Protein AF-A0A5A5T7M8-F1 (afdb_monomer_lite)

Organism: NCBI:txid2014874

Structure (mmCIF, N/CA/C/O backbone):
data_AF-A0A5A5T7M8-F1
#
_entry.id   AF-A0A5A5T7M8-F1
#
loop_
_atom_site.group_PDB
_atom_site.id
_atom_site.type_symbol
_atom_site.label_atom_id
_atom_site.label_alt_id
_atom_site.label_comp_id
_atom_site.label_asym_id
_atom_site.label_entity_id
_atom_site.label_seq_id
_atom_site.pdbx_PDB_ins_code
_atom_site.Cartn_x
_atom_site.Cartn_y
_atom_site.Cartn_z
_atom_site.occupancy
_atom_site.B_iso_or_equiv
_atom_site.auth_seq_id
_atom_site.auth_comp_id
_atom_site.auth_asym_id
_atom_site.auth_atom_id
_atom_site.pdbx_PDB_model_num
ATOM 1 N N . MET A 1 1 ? -4.396 -1.032 -14.277 1.00 71.75 1 MET A N 1
ATOM 2 C CA . MET A 1 1 ? -5.141 -2.282 -14.578 1.00 71.75 1 MET A CA 1
ATOM 3 C C . MET A 1 1 ? -6.275 -2.040 -15.574 1.00 71.75 1 MET A C 1
ATOM 5 O O . MET A 1 1 ? -6.171 -2.557 -16.673 1.00 71.75 1 MET A O 1
ATOM 9 N N . GLY A 1 2 ? -7.265 -1.186 -15.270 1.00 70.81 2 GLY A N 1
ATOM 10 C CA . GLY A 1 2 ? -8.171 -0.588 -16.272 1.00 70.81 2 GLY A CA 1
ATOM 11 C C . GLY A 1 2 ? -8.844 -1.571 -17.245 1.00 70.81 2 GLY A C 1
ATOM 12 O O . GLY A 1 2 ? -9.061 -2.735 -16.923 1.00 70.81 2 GLY A O 1
ATOM 13 N N . ASN A 1 3 ? -9.156 -1.094 -18.454 1.00 81.00 3 ASN A N 1
ATOM 14 C CA . ASN A 1 3 ? -9.810 -1.886 -19.504 1.00 81.00 3 ASN A CA 1
ATOM 15 C C . ASN A 1 3 ? -8.824 -2.681 -20.385 1.00 81.00 3 ASN A C 1
ATOM 17 O O . ASN A 1 3 ? -9.252 -3.265 -21.376 1.00 81.00 3 ASN A O 1
ATOM 21 N N . ASN A 1 4 ? -7.521 -2.712 -20.066 1.00 93.00 4 ASN A N 1
ATOM 22 C CA . ASN A 1 4 ? -6.533 -3.414 -20.888 1.00 93.00 4 ASN A CA 1
ATOM 23 C 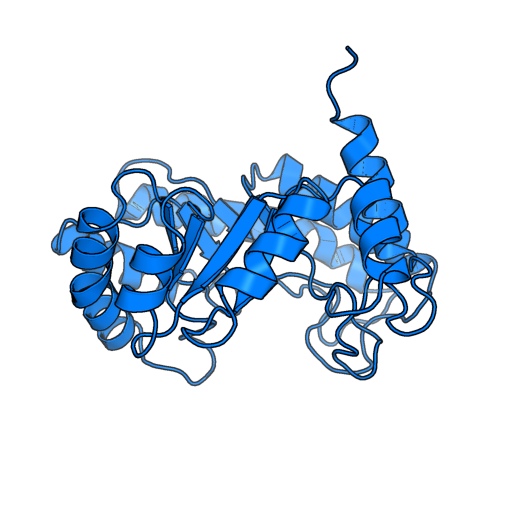C . ASN A 1 4 ? -6.492 -4.916 -20.516 1.00 93.00 4 ASN A C 1
ATOM 25 O O . ASN A 1 4 ? -6.014 -5.264 -19.430 1.00 93.00 4 ASN A O 1
ATOM 29 N N . PRO A 1 5 ? -6.981 -5.833 -21.378 1.00 94.94 5 PRO A N 1
ATOM 30 C CA . PRO A 1 5 ? -6.972 -7.265 -21.086 1.00 94.94 5 PRO A CA 1
ATOM 31 C C . PRO A 1 5 ? -5.559 -7.856 -21.001 1.00 94.94 5 PRO A C 1
ATOM 33 O O . PRO A 1 5 ? -5.364 -8.786 -20.224 1.00 94.94 5 PRO A O 1
ATOM 36 N N . ALA A 1 6 ? -4.574 -7.307 -21.723 1.00 96.69 6 ALA A N 1
ATOM 37 C CA . ALA A 1 6 ? -3.193 -7.785 -21.663 1.00 96.69 6 ALA A CA 1
ATOM 38 C C . ALA A 1 6 ? -2.577 -7.518 -20.283 1.00 96.69 6 ALA A C 1
ATOM 40 O O . ALA A 1 6 ? -2.020 -8.424 -19.674 1.00 96.69 6 ALA A O 1
ATOM 41 N N . VAL A 1 7 ? -2.783 -6.315 -19.730 1.00 97.12 7 VAL A N 1
ATOM 42 C CA . VAL A 1 7 ? -2.357 -5.994 -18.356 1.00 97.12 7 VAL A CA 1
ATOM 43 C C . VAL A 1 7 ? -3.012 -6.950 -17.356 1.00 97.12 7 VAL A C 1
ATOM 45 O O . VAL A 1 7 ? -2.322 -7.512 -16.515 1.00 97.12 7 VAL A O 1
ATOM 48 N N . ARG A 1 8 ? -4.328 -7.192 -17.458 1.00 96.38 8 ARG A N 1
ATOM 49 C CA . ARG A 1 8 ? -5.027 -8.133 -16.558 1.00 96.38 8 ARG A CA 1
ATOM 50 C C . ARG A 1 8 ? -4.466 -9.554 -16.646 1.00 96.38 8 ARG A C 1
ATOM 52 O O . ARG A 1 8 ? -4.275 -10.186 -15.610 1.00 96.38 8 ARG A O 1
ATOM 59 N N . ALA A 1 9 ? -4.186 -10.042 -17.855 1.00 97.50 9 ALA A N 1
ATOM 60 C CA . ALA A 1 9 ? -3.593 -11.359 -18.062 1.00 97.50 9 ALA A CA 1
ATOM 61 C C . ALA A 1 9 ? -2.213 -11.468 -17.395 1.00 97.50 9 ALA A C 1
ATOM 63 O O . ALA A 1 9 ? -1.973 -12.429 -16.668 1.00 97.50 9 ALA A O 1
ATOM 64 N N . THR A 1 10 ? -1.364 -10.453 -17.563 1.00 97.94 10 THR A N 1
ATOM 65 C CA . THR A 1 10 ? -0.024 -10.394 -16.962 1.00 97.94 10 THR A CA 1
ATOM 66 C C . THR A 1 10 ? -0.064 -10.347 -15.433 1.00 97.94 10 THR A C 1
ATOM 68 O O . THR A 1 10 ? 0.684 -11.057 -14.766 1.00 97.94 10 THR A O 1
ATOM 71 N N . VAL A 1 11 ? -0.972 -9.562 -14.845 1.00 97.31 11 VAL A N 1
ATOM 72 C CA . VAL A 1 11 ? -1.138 -9.505 -13.379 1.00 97.31 11 VAL A CA 1
ATOM 73 C C . VAL A 1 11 ? -1.597 -10.859 -12.831 1.00 97.31 11 VAL A C 1
ATOM 75 O O . VAL A 1 11 ? -1.080 -11.334 -11.819 1.00 97.31 11 VAL A O 1
ATOM 78 N N . LYS A 1 12 ? -2.545 -11.501 -13.525 1.00 97.12 12 LYS A N 1
ATOM 79 C CA . LYS A 1 12 ? -3.050 -12.828 -13.166 1.00 97.12 12 LYS A CA 1
ATOM 80 C C . LYS A 1 12 ? -1.956 -13.892 -13.248 1.00 97.12 12 LYS A C 1
ATOM 82 O O . LYS A 1 12 ? -1.834 -14.694 -12.327 1.00 97.12 12 LYS A O 1
ATOM 87 N N . SER A 1 13 ? -1.152 -13.898 -14.314 1.00 96.69 13 SER A N 1
ATOM 88 C CA . SER A 1 13 ? -0.061 -14.868 -14.470 1.00 96.69 13 SER A CA 1
ATOM 89 C C . SER A 1 13 ? 1.036 -14.678 -13.426 1.00 96.69 13 SER A C 1
ATOM 91 O O . SER A 1 13 ? 1.552 -15.667 -12.917 1.00 96.69 13 SER A O 1
ATOM 93 N N . ALA A 1 14 ? 1.332 -13.430 -13.047 1.00 97.00 14 ALA A N 1
ATOM 94 C CA . ALA A 1 14 ? 2.281 -13.128 -11.977 1.00 97.00 14 ALA A CA 1
ATOM 95 C C . ALA A 1 14 ? 1.800 -13.603 -10.591 1.00 97.00 14 ALA A C 1
ATOM 97 O O . ALA A 1 14 ? 2.595 -13.713 -9.662 1.00 97.00 14 ALA A O 1
ATOM 98 N N . GLY A 1 15 ? 0.506 -13.910 -10.438 1.00 96.12 15 GLY A N 1
ATOM 99 C CA . GLY A 1 15 ? -0.065 -14.403 -9.187 1.00 96.12 15 GLY A CA 1
ATOM 100 C C . GLY A 1 15 ? -0.223 -13.328 -8.114 1.00 96.12 15 GLY A C 1
ATOM 101 O O . GLY A 1 15 ? -0.191 -13.658 -6.931 1.00 96.12 15 GLY A O 1
ATOM 102 N N . VAL A 1 16 ? -0.377 -12.057 -8.507 1.00 96.50 16 VAL A N 1
ATOM 103 C CA . VAL A 1 16 ? -0.582 -10.945 -7.567 1.00 96.50 16 VAL A CA 1
ATOM 104 C C . VAL A 1 16 ? -1.797 -11.223 -6.681 1.00 96.50 16 VAL A C 1
ATOM 106 O O . VAL A 1 16 ? -2.896 -11.470 -7.171 1.00 96.50 16 VAL A O 1
ATOM 109 N N . THR A 1 17 ? -1.601 -11.173 -5.364 1.00 95.69 17 THR A N 1
ATOM 110 C CA . THR A 1 17 ? -2.599 -11.620 -4.379 1.00 95.69 17 THR A CA 1
ATOM 111 C C . THR A 1 17 ? -3.462 -10.495 -3.821 1.00 95.69 17 THR A C 1
ATOM 113 O O . THR A 1 17 ? -4.590 -10.750 -3.399 1.00 95.69 17 THR A O 1
ATOM 116 N N . VAL A 1 18 ? -2.973 -9.252 -3.825 1.00 97.69 18 VAL A N 1
ATOM 117 C CA . VAL A 1 18 ? -3.697 -8.074 -3.328 1.00 97.69 18 VAL A CA 1
ATOM 118 C C . VAL A 1 18 ? -3.474 -6.892 -4.263 1.00 97.69 18 VAL A C 1
ATOM 120 O O . VAL A 1 18 ? -2.341 -6.590 -4.631 1.00 97.69 18 VAL A O 1
ATOM 123 N N . ILE A 1 19 ? -4.552 -6.186 -4.598 1.00 98.19 19 ILE A N 1
ATOM 124 C CA . ILE A 1 19 ? -4.507 -4.922 -5.332 1.00 98.19 19 ILE A CA 1
ATOM 125 C C . ILE A 1 19 ? -5.006 -3.802 -4.431 1.00 98.19 19 ILE A C 1
ATOM 127 O O . ILE A 1 19 ? -6.169 -3.792 -4.019 1.00 98.19 19 ILE A O 1
ATOM 131 N N . ARG A 1 20 ? -4.125 -2.832 -4.190 1.00 98.38 20 ARG A N 1
ATOM 132 C CA . ARG A 1 20 ? -4.461 -1.552 -3.576 1.00 98.38 20 ARG A CA 1
ATOM 133 C C . ARG A 1 20 ? -5.038 -0.602 -4.623 1.00 98.38 20 ARG A C 1
ATOM 135 O O . ARG A 1 20 ? -4.433 -0.402 -5.675 1.00 98.38 20 ARG A O 1
ATOM 142 N N . THR A 1 21 ? -6.205 -0.016 -4.368 1.00 97.81 21 THR A N 1
ATOM 143 C CA . THR A 1 21 ? -6.823 0.948 -5.293 1.00 97.81 21 THR A CA 1
ATOM 144 C C . THR A 1 21 ? -7.653 1.995 -4.555 1.00 97.81 21 THR A C 1
ATOM 146 O O . THR A 1 21 ? -8.368 1.643 -3.616 1.00 97.81 21 THR A O 1
ATOM 149 N N . PRO A 1 22 ? -7.666 3.262 -5.011 1.00 97.50 22 PRO A N 1
ATOM 150 C CA . PRO A 1 22 ? -8.715 4.190 -4.614 1.00 97.50 22 PRO A CA 1
ATOM 151 C C . PRO A 1 22 ? -10.074 3.682 -5.085 1.00 97.50 22 PRO A C 1
ATOM 153 O O . PRO A 1 22 ? -10.192 3.124 -6.183 1.00 97.50 22 PRO A O 1
ATOM 156 N N . LEU A 1 23 ? -11.084 3.875 -4.240 1.00 98.12 23 LEU A N 1
ATOM 157 C CA . LEU A 1 23 ? -12.467 3.513 -4.511 1.00 98.12 23 LEU A CA 1
ATOM 158 C C . LEU A 1 23 ? -13.361 4.739 -4.349 1.00 98.12 23 LEU A C 1
ATOM 160 O O . LEU A 1 23 ? -13.292 5.447 -3.345 1.00 98.12 23 LEU A O 1
ATOM 164 N N . THR A 1 24 ? -14.234 4.957 -5.326 1.00 98.19 24 THR A N 1
ATOM 165 C CA . THR A 1 24 ? -15.313 5.944 -5.236 1.00 98.19 24 THR A CA 1
ATOM 166 C C . THR A 1 24 ? -16.655 5.248 -5.387 1.00 98.19 24 THR A C 1
ATOM 168 O O . THR A 1 24 ? -16.738 4.144 -5.934 1.00 98.19 24 THR A O 1
ATOM 171 N N . SER A 1 25 ? -17.735 5.911 -4.978 1.00 97.81 25 SER A N 1
ATOM 172 C CA . SER A 1 25 ? -19.089 5.399 -5.204 1.00 97.81 25 SER A CA 1
ATOM 173 C C . SER A 1 25 ? -19.401 5.136 -6.687 1.00 97.81 25 SER A C 1
ATOM 175 O O . SER A 1 25 ? -20.266 4.322 -7.002 1.00 97.81 25 SER A O 1
ATOM 177 N N . LYS A 1 26 ? -18.678 5.787 -7.608 1.00 97.81 26 LYS A N 1
ATOM 178 C CA . LYS A 1 26 ? -18.895 5.686 -9.057 1.00 97.81 26 LYS A CA 1
ATOM 179 C C . LYS A 1 26 ? -18.262 4.452 -9.692 1.00 97.81 26 LYS A C 1
ATOM 181 O O . LYS A 1 26 ? -18.802 3.941 -10.666 1.00 97.81 26 LYS A O 1
ATOM 186 N N . ASP A 1 27 ? -17.114 4.002 -9.188 1.00 96.75 27 ASP A N 1
ATOM 187 C CA . ASP A 1 27 ? -16.282 3.003 -9.872 1.00 96.75 27 ASP A CA 1
ATOM 188 C C . ASP A 1 27 ? -15.907 1.783 -9.018 1.00 96.75 27 ASP A C 1
ATOM 190 O O . ASP A 1 27 ? -15.334 0.825 -9.545 1.00 96.75 27 ASP A O 1
ATOM 194 N N . ALA A 1 28 ? -16.275 1.758 -7.731 1.00 98.00 28 ALA A N 1
ATOM 195 C CA . ALA A 1 28 ? -15.900 0.689 -6.808 1.00 98.00 28 ALA A CA 1
ATOM 196 C C . ALA A 1 28 ? -16.277 -0.718 -7.308 1.00 98.00 28 ALA A C 1
ATOM 198 O O . ALA A 1 28 ? -15.430 -1.610 -7.324 1.00 98.00 28 ALA A O 1
ATOM 199 N N . LEU A 1 29 ? -17.519 -0.918 -7.769 1.00 98.06 29 LEU A N 1
ATOM 200 C CA . LEU A 1 29 ? -17.991 -2.226 -8.246 1.00 98.06 29 LEU A CA 1
ATOM 201 C C . LEU A 1 29 ? -17.197 -2.730 -9.456 1.00 98.06 29 LEU A C 1
ATOM 203 O O . LEU A 1 29 ? -16.861 -3.913 -9.518 1.00 98.06 29 LEU A O 1
ATOM 207 N N . GLN A 1 30 ? -16.884 -1.840 -10.401 1.00 97.12 30 GLN A N 1
ATOM 208 C CA . GLN A 1 30 ? -16.115 -2.186 -11.595 1.00 97.12 30 GLN A CA 1
ATOM 209 C C . GLN A 1 30 ? -14.664 -2.521 -11.237 1.00 97.12 30 GLN A C 1
ATOM 211 O O . GLN A 1 30 ? -14.126 -3.517 -11.718 1.00 97.12 30 GLN A O 1
ATOM 216 N N . ARG A 1 31 ? -14.029 -1.718 -10.373 1.00 96.62 31 ARG A N 1
ATOM 217 C CA . ARG A 1 31 ? -12.649 -1.964 -9.929 1.00 96.62 31 ARG A CA 1
ATOM 218 C C . ARG A 1 31 ? -12.517 -3.299 -9.212 1.00 96.62 31 ARG A C 1
ATOM 220 O O . ARG A 1 31 ? -11.621 -4.070 -9.540 1.00 96.62 31 ARG A O 1
ATOM 227 N N . VAL A 1 32 ? -13.417 -3.581 -8.272 1.00 98.12 32 VAL A N 1
ATOM 228 C CA . VAL A 1 32 ? -13.383 -4.832 -7.505 1.00 98.12 32 VAL A CA 1
ATOM 229 C C . VAL A 1 32 ? -13.685 -6.040 -8.389 1.00 98.12 32 VAL A C 1
ATOM 231 O O . VAL A 1 32 ? -13.004 -7.047 -8.247 1.00 98.12 32 VAL A O 1
ATOM 234 N N . ALA A 1 33 ? -14.590 -5.928 -9.369 1.00 97.56 33 ALA A N 1
ATOM 235 C CA . ALA A 1 33 ? -14.811 -7.001 -10.344 1.00 97.56 33 ALA A CA 1
ATOM 236 C C . ALA A 1 33 ? -13.522 -7.374 -11.097 1.00 97.56 33 ALA A C 1
ATOM 238 O O . ALA A 1 33 ? -13.180 -8.547 -11.202 1.00 97.56 33 ALA A O 1
ATOM 239 N N . VAL A 1 34 ? -12.755 -6.378 -11.551 1.00 97.00 34 VAL A N 1
ATOM 240 C CA . VAL A 1 34 ? -11.472 -6.617 -12.229 1.00 97.00 34 VAL A CA 1
ATOM 241 C C . VAL A 1 34 ? -10.440 -7.268 -11.299 1.00 97.00 34 VAL A C 1
ATOM 243 O O . VAL A 1 34 ? -9.678 -8.126 -11.739 1.00 97.00 34 VAL A O 1
ATOM 246 N N . ILE A 1 35 ? -10.413 -6.885 -10.020 1.00 98.06 35 ILE A N 1
ATOM 247 C CA . ILE A 1 35 ? -9.534 -7.491 -9.004 1.00 98.06 35 ILE A CA 1
ATOM 248 C C . ILE A 1 35 ? -9.910 -8.965 -8.768 1.00 98.06 35 ILE A C 1
ATOM 250 O O . ILE A 1 35 ? -9.033 -9.822 -8.684 1.00 98.06 35 ILE A O 1
ATOM 254 N N . GLU A 1 36 ? -11.203 -9.283 -8.718 1.00 97.62 36 GLU A N 1
ATOM 255 C CA . GLU A 1 36 ? -11.692 -10.658 -8.566 1.00 97.62 36 GLU A CA 1
ATOM 256 C C . GLU A 1 36 ? -11.382 -11.524 -9.802 1.00 97.62 36 GLU A C 1
ATOM 258 O O . GLU A 1 36 ? -10.968 -12.673 -9.656 1.00 97.62 36 GLU A O 1
ATOM 263 N N . GLU A 1 37 ? -11.510 -10.984 -11.022 1.00 96.81 37 GLU A N 1
ATOM 264 C CA . GLU A 1 37 ? -11.222 -11.696 -12.284 1.00 96.81 37 GLU A CA 1
ATOM 265 C C . GLU A 1 37 ? -9.777 -12.227 -12.372 1.00 96.81 37 GLU A C 1
ATOM 267 O O . GLU A 1 37 ? -9.513 -13.290 -12.962 1.00 96.81 37 GLU A O 1
ATOM 272 N N . ILE A 1 38 ? -8.832 -11.487 -11.785 1.00 96.81 38 ILE A N 1
ATOM 273 C CA . ILE A 1 38 ? -7.418 -11.876 -11.708 1.00 96.81 38 ILE A CA 1
ATOM 274 C C . ILE A 1 38 ? -7.106 -12.763 -10.493 1.00 96.81 38 ILE A C 1
ATOM 276 O O . ILE A 1 38 ? -5.985 -13.246 -10.379 1.00 96.81 38 ILE A O 1
ATOM 280 N N . GLY A 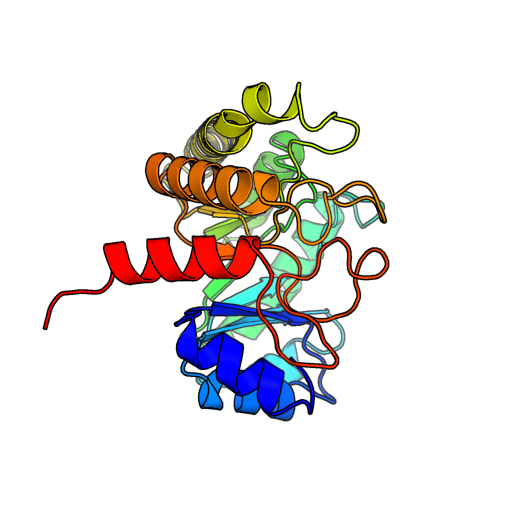1 39 ? -8.084 -13.014 -9.616 1.00 96.81 39 GLY A N 1
ATOM 281 C CA . GLY A 1 39 ? -7.928 -13.838 -8.414 1.00 96.81 39 GLY A CA 1
ATOM 282 C C . GLY A 1 39 ? -7.290 -13.121 -7.219 1.00 96.81 39 GLY A C 1
ATOM 283 O O . GLY A 1 39 ? -6.912 -13.784 -6.254 1.00 96.81 39 GLY A O 1
ATOM 284 N N . ALA A 1 40 ? -7.174 -11.792 -7.260 1.00 97.50 40 ALA A N 1
ATOM 285 C CA . ALA A 1 40 ? -6.608 -10.996 -6.177 1.00 97.50 40 ALA A CA 1
ATOM 286 C C . ALA A 1 40 ? -7.681 -10.574 -5.156 1.00 97.50 40 ALA A C 1
ATOM 288 O O . ALA A 1 40 ? -8.888 -10.648 -5.397 1.00 97.50 40 ALA A O 1
ATOM 289 N N . ARG A 1 41 ? -7.238 -10.093 -3.993 1.00 98.19 41 ARG A N 1
ATOM 290 C CA . ARG A 1 41 ? -8.078 -9.432 -2.986 1.00 98.19 41 ARG A CA 1
ATOM 291 C C . ARG A 1 41 ? -7.989 -7.915 -3.123 1.00 98.19 41 ARG A C 1
ATOM 293 O O . ARG A 1 41 ? -6.959 -7.366 -3.508 1.00 98.19 41 ARG A O 1
ATOM 300 N N . CYS A 1 42 ? -9.079 -7.238 -2.790 1.00 98.50 42 CYS A N 1
ATOM 301 C CA . CYS A 1 42 ? -9.148 -5.782 -2.772 1.00 98.50 42 CYS A CA 1
ATOM 302 C C . CYS A 1 42 ? -8.585 -5.232 -1.453 1.00 98.50 42 CYS A C 1
ATOM 304 O O . CYS A 1 42 ? -9.040 -5.637 -0.385 1.00 98.50 42 CYS A O 1
ATOM 306 N N . LEU A 1 43 ? -7.631 -4.300 -1.555 1.00 98.81 43 LEU A N 1
ATOM 307 C CA . LEU A 1 43 ? -7.332 -3.294 -0.536 1.00 98.81 43 LEU A CA 1
ATOM 308 C C . LEU A 1 43 ? -7.878 -1.947 -1.045 1.00 98.81 43 LEU A C 1
ATOM 310 O O . LEU A 1 43 ? -7.350 -1.365 -1.995 1.00 98.81 43 LEU A O 1
ATOM 314 N N . GLY A 1 44 ? -8.968 -1.470 -0.450 1.00 98.62 44 GLY A N 1
ATOM 315 C CA . GLY A 1 44 ? -9.664 -0.264 -0.891 1.00 98.62 44 GLY A CA 1
ATOM 316 C C . GLY A 1 44 ? -9.247 0.989 -0.128 1.00 98.62 44 GLY A C 1
ATOM 317 O O . GLY A 1 44 ? -9.454 1.054 1.077 1.00 98.62 44 GLY A O 1
ATOM 318 N N . ILE A 1 45 ? -8.749 2.018 -0.814 1.00 98.69 45 ILE A N 1
ATOM 319 C CA . ILE A 1 45 ? -8.515 3.334 -0.202 1.00 98.69 45 ILE A CA 1
ATOM 320 C C . ILE A 1 45 ? -9.837 4.106 -0.213 1.00 98.69 45 ILE A C 1
ATOM 322 O O . ILE A 1 45 ? -10.383 4.408 -1.282 1.00 98.69 45 ILE A O 1
ATOM 326 N N . LEU A 1 46 ? -10.350 4.413 0.976 1.00 98.62 46 LEU A N 1
ATOM 327 C CA . LEU A 1 46 ? -11.607 5.123 1.180 1.00 98.62 46 LEU A CA 1
ATOM 328 C C . LEU A 1 46 ? -11.373 6.623 1.344 1.00 98.62 46 LEU A C 1
ATOM 330 O O . LEU A 1 46 ? -10.387 7.063 1.933 1.00 98.62 46 LEU A O 1
ATOM 334 N N . ARG A 1 47 ? -12.336 7.412 0.864 1.00 97.00 47 ARG A N 1
ATOM 335 C CA . ARG A 1 47 ? -12.440 8.844 1.154 1.00 97.00 47 ARG A CA 1
ATOM 336 C C . ARG A 1 47 ? -13.745 9.132 1.894 1.00 97.00 47 ARG A C 1
ATOM 338 O O . ARG A 1 47 ? -14.741 8.467 1.587 1.00 97.00 47 ARG A O 1
ATOM 345 N N . PRO A 1 48 ? -13.784 10.124 2.802 1.00 96.25 48 PRO A N 1
ATOM 346 C CA . PRO A 1 48 ? -14.946 10.359 3.657 1.00 96.25 48 PRO A CA 1
ATOM 347 C C . PRO A 1 48 ? -16.272 10.472 2.898 1.00 96.25 48 PRO A C 1
ATOM 349 O O . PRO A 1 48 ? -17.260 9.863 3.297 1.00 96.25 48 PRO A O 1
ATOM 352 N N . GLN A 1 49 ? -16.283 11.178 1.764 1.00 96.88 49 GLN A N 1
ATOM 353 C CA . GLN A 1 49 ? -17.502 11.428 0.991 1.00 96.88 49 GLN A CA 1
ATOM 354 C C . GLN A 1 49 ? -18.121 10.176 0.346 1.00 96.88 49 GLN A C 1
ATOM 356 O O . GLN A 1 49 ? -19.309 10.182 0.044 1.00 96.88 49 GLN A O 1
ATOM 361 N N . ASP A 1 50 ? -17.334 9.120 0.125 1.00 97.62 50 ASP A N 1
ATOM 362 C CA . ASP A 1 50 ? -17.769 7.905 -0.578 1.00 97.62 50 ASP A CA 1
ATOM 363 C C . ASP A 1 50 ? -17.822 6.674 0.344 1.00 97.62 50 ASP A C 1
ATOM 365 O O . ASP A 1 50 ? -18.463 5.679 0.007 1.00 97.62 50 ASP A O 1
ATOM 369 N N . ALA A 1 51 ? -17.154 6.718 1.501 1.00 98.38 51 ALA A N 1
ATOM 370 C CA . ALA A 1 51 ? -16.814 5.535 2.289 1.00 98.38 51 ALA A CA 1
ATOM 371 C C . ALA A 1 51 ? -18.017 4.670 2.686 1.00 98.38 51 ALA A C 1
ATOM 373 O O . ALA A 1 51 ? -17.999 3.462 2.449 1.00 98.38 51 ALA A O 1
ATOM 374 N N . LEU A 1 52 ? -19.070 5.276 3.249 1.00 98.38 52 LEU A N 1
ATOM 375 C CA . LEU A 1 52 ? -20.270 4.545 3.677 1.00 98.38 52 LEU A CA 1
ATOM 376 C C . LEU A 1 52 ? -20.918 3.813 2.498 1.00 98.38 52 LEU A C 1
ATOM 378 O O . LEU A 1 52 ? -21.219 2.624 2.587 1.00 98.38 52 LEU A O 1
ATOM 382 N N . GLN A 1 53 ? -21.084 4.511 1.371 1.00 98.50 53 GLN A N 1
ATOM 383 C CA . GLN A 1 53 ? -21.694 3.938 0.179 1.00 98.50 53 GLN A CA 1
ATOM 384 C C . GLN A 1 53 ? -20.814 2.835 -0.417 1.00 98.50 53 GLN A C 1
ATOM 386 O O . GLN A 1 53 ? -21.323 1.778 -0.776 1.00 98.50 53 GLN A O 1
ATOM 391 N N . VAL A 1 54 ? -19.498 3.046 -0.500 1.00 98.75 54 VAL A N 1
ATOM 392 C CA . VAL A 1 54 ? -18.552 2.058 -1.037 1.00 98.75 54 VAL A CA 1
ATOM 393 C C . VAL A 1 54 ? -18.563 0.774 -0.209 1.00 98.75 54 VAL A C 1
ATOM 395 O O . VAL A 1 54 ? -18.752 -0.299 -0.781 1.00 98.75 54 VAL A O 1
ATOM 398 N N . VAL A 1 55 ? -18.424 0.862 1.118 1.00 98.75 55 VAL A N 1
ATOM 399 C CA . VAL A 1 55 ? -18.405 -0.326 1.992 1.00 98.75 55 VAL A CA 1
ATOM 400 C C . VAL A 1 55 ? -19.746 -1.066 1.939 1.00 98.75 55 VAL A C 1
ATOM 402 O O . VAL A 1 55 ? -19.762 -2.292 1.830 1.00 98.75 55 VAL A O 1
ATOM 405 N N . GLN A 1 56 ? -20.867 -0.336 1.918 1.00 98.50 56 GLN A N 1
ATOM 406 C CA . GLN A 1 56 ? -22.203 -0.921 1.770 1.00 98.50 56 GLN A CA 1
ATOM 407 C C . GLN A 1 56 ? -22.378 -1.649 0.429 1.00 98.50 56 GLN A C 1
ATOM 409 O O . GLN A 1 56 ? -22.916 -2.754 0.396 1.00 98.50 56 GLN A O 1
ATOM 414 N N . MET A 1 57 ? -21.946 -1.038 -0.678 1.00 98.31 57 MET A N 1
ATOM 415 C CA . MET A 1 57 ? -22.100 -1.607 -2.022 1.00 98.31 57 MET A CA 1
ATOM 416 C C . MET A 1 57 ? -21.207 -2.824 -2.252 1.00 98.31 57 MET A C 1
ATOM 418 O O . MET A 1 57 ? -21.614 -3.760 -2.939 1.00 98.31 57 MET A O 1
ATOM 422 N N . LEU A 1 58 ? -19.980 -2.802 -1.728 1.00 98.56 58 LEU A N 1
ATOM 423 C CA . LEU A 1 58 ? -19.028 -3.889 -1.935 1.00 98.56 58 LEU A CA 1
ATOM 424 C C . LEU A 1 58 ? -19.309 -5.083 -1.023 1.00 98.56 58 LEU A C 1
ATOM 426 O O . LEU A 1 58 ? -19.094 -6.220 -1.448 1.00 98.56 58 LEU A O 1
ATOM 430 N N . GLY A 1 59 ? -19.799 -4.858 0.202 1.00 96.75 59 GLY A N 1
ATOM 431 C CA . GLY A 1 59 ? -20.028 -5.930 1.169 1.00 96.75 59 GLY A CA 1
ATOM 432 C C . GLY A 1 59 ? -18.797 -6.836 1.289 1.00 96.75 59 GLY A C 1
ATOM 433 O O . GLY A 1 59 ? -17.677 -6.352 1.413 1.00 96.75 59 GLY A O 1
ATOM 434 N N . GLN A 1 60 ? -18.990 -8.152 1.161 1.00 96.94 60 GLN A N 1
ATOM 435 C CA . GLN A 1 60 ? -17.913 -9.151 1.268 1.00 96.94 60 GLN A CA 1
ATOM 436 C C . GLN A 1 60 ? -16.932 -9.191 0.080 1.00 96.94 60 GLN A C 1
ATOM 438 O O . GLN A 1 60 ? -15.958 -9.943 0.116 1.00 96.94 60 GLN A O 1
ATOM 443 N N . ARG A 1 61 ? -17.161 -8.409 -0.983 1.00 98.06 61 ARG A N 1
ATOM 444 C CA . ARG A 1 61 ? -16.274 -8.378 -2.163 1.00 98.06 61 ARG A CA 1
ATOM 445 C C . ARG A 1 61 ? -14.964 -7.635 -1.896 1.00 98.06 61 ARG A C 1
ATOM 447 O O . ARG A 1 61 ? -13.956 -7.888 -2.550 1.00 98.06 61 ARG A O 1
ATOM 454 N N . CYS A 1 62 ? -14.956 -6.735 -0.912 1.00 98.44 62 CYS A N 1
ATOM 455 C CA . CYS A 1 62 ? -13.744 -6.110 -0.396 1.00 98.44 62 CYS A CA 1
ATOM 456 C C . CYS A 1 62 ? -13.839 -6.035 1.132 1.00 98.44 62 CYS A C 1
ATOM 458 O O . CYS A 1 62 ? -14.762 -5.433 1.675 1.00 98.44 62 CYS A O 1
ATOM 460 N N . ASN A 1 63 ? -12.887 -6.667 1.815 1.00 98.38 63 ASN A N 1
ATOM 461 C CA . ASN A 1 63 ? -12.858 -6.787 3.277 1.00 98.38 63 ASN A CA 1
ATOM 462 C C . ASN A 1 63 ? -11.579 -6.193 3.877 1.00 98.38 63 ASN A C 1
ATOM 464 O O . ASN A 1 63 ? -11.233 -6.499 5.013 1.00 98.38 63 ASN A O 1
ATOM 468 N N . LEU A 1 64 ? -10.853 -5.377 3.118 1.00 98.81 64 LEU A N 1
ATOM 469 C CA . LEU A 1 64 ? -9.646 -4.717 3.585 1.00 98.81 64 LEU A CA 1
ATOM 470 C C . LEU A 1 64 ? -9.636 -3.288 3.047 1.00 98.81 64 LEU A C 1
ATOM 472 O O . LEU A 1 64 ? -9.704 -3.079 1.835 1.00 98.81 64 LEU A O 1
ATOM 476 N N . TYR A 1 65 ? -9.575 -2.315 3.949 1.00 98.88 65 TYR A N 1
ATOM 477 C CA . TYR A 1 65 ? -9.688 -0.902 3.613 1.00 98.88 65 TYR A CA 1
ATOM 478 C C . TYR A 1 65 ? -8.636 -0.057 4.316 1.00 98.88 65 TYR A C 1
ATOM 480 O O . TYR A 1 65 ? -8.280 -0.313 5.463 1.00 98.88 65 TYR A O 1
ATOM 488 N N . GLU A 1 66 ? -8.221 1.001 3.634 1.00 98.62 66 GLU A N 1
ATOM 489 C CA . GLU A 1 66 ? -7.451 2.109 4.184 1.00 98.62 66 GLU A CA 1
ATOM 490 C C . GLU A 1 66 ? -8.315 3.360 4.288 1.00 98.62 66 GLU A C 1
ATOM 492 O O . GL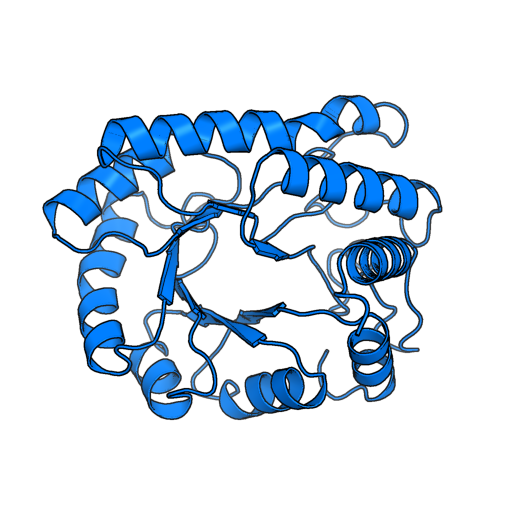U A 1 66 ? -9.156 3.625 3.424 1.00 98.62 66 GLU A O 1
ATOM 497 N N . TRP A 1 67 ? -8.102 4.135 5.349 1.00 98.38 67 TRP A N 1
ATOM 498 C CA . TRP A 1 67 ? -8.752 5.428 5.524 1.00 98.38 67 TRP A CA 1
ATOM 499 C C . TRP A 1 67 ? -7.846 6.555 5.028 1.00 98.38 67 TRP A C 1
ATOM 501 O O . TRP A 1 67 ? -6.836 6.866 5.659 1.00 98.38 67 TRP A O 1
ATOM 511 N N . GLU A 1 68 ? -8.240 7.186 3.921 1.00 97.31 68 GLU A N 1
ATOM 512 C CA . GLU A 1 68 ? -7.472 8.236 3.242 1.00 97.31 68 GLU A CA 1
ATOM 513 C C . GLU A 1 68 ? -6.048 7.778 2.855 1.00 97.31 68 GLU A C 1
ATOM 515 O O . GLU A 1 68 ? -5.788 6.583 2.724 1.00 97.31 68 GLU A O 1
ATOM 520 N N . ASN A 1 69 ? -5.151 8.719 2.549 1.00 97.81 69 ASN A N 1
ATOM 521 C CA . ASN A 1 69 ? -3.797 8.436 2.073 1.00 97.81 69 ASN A CA 1
ATOM 522 C C . ASN A 1 69 ? -2.851 9.578 2.455 1.00 97.81 69 ASN A C 1
ATOM 524 O O . ASN A 1 69 ? -3.164 10.727 2.144 1.00 97.81 69 ASN A O 1
ATOM 528 N N . GLU A 1 70 ? -1.708 9.255 3.058 1.00 97.75 70 GLU A N 1
ATOM 529 C CA . GLU A 1 70 ? -0.611 10.177 3.390 1.00 97.75 70 GLU A CA 1
ATOM 530 C C . GLU A 1 70 ? -1.048 11.473 4.091 1.00 97.75 70 GLU A C 1
ATOM 532 O O . GLU A 1 70 ? -0.749 12.577 3.625 1.00 97.75 70 GLU A O 1
ATOM 537 N N . PRO A 1 71 ? -1.775 11.393 5.220 1.00 97.38 71 PRO A N 1
ATOM 538 C CA . PRO A 1 71 ? -2.251 12.597 5.894 1.00 97.38 71 PRO A CA 1
ATOM 539 C C . PRO A 1 71 ? -1.105 13.465 6.457 1.00 97.38 71 PRO A C 1
ATOM 541 O O . PRO A 1 71 ? -1.297 14.655 6.695 1.00 97.38 71 PRO A O 1
ATOM 544 N N . ASP A 1 72 ? 0.089 12.903 6.640 1.00 96.75 72 ASP A N 1
ATOM 545 C CA . ASP A 1 72 ? 1.325 13.587 7.037 1.00 96.75 72 ASP A CA 1
ATOM 546 C C . ASP A 1 72 ? 2.003 14.369 5.895 1.00 96.75 72 ASP A C 1
ATOM 548 O O . ASP A 1 72 ? 2.837 15.235 6.158 1.00 96.75 72 ASP A O 1
ATOM 552 N N . ASN A 1 73 ? 1.611 14.144 4.638 1.00 95.31 73 ASN A N 1
ATOM 553 C CA . ASN A 1 73 ? 2.197 14.785 3.460 1.00 95.31 73 ASN A CA 1
ATOM 554 C C . ASN A 1 73 ? 1.340 15.961 2.957 1.00 95.31 73 ASN A C 1
ATOM 556 O O . ASN A 1 73 ? 0.731 15.925 1.889 1.00 95.31 73 ASN A O 1
ATOM 560 N N . GLY A 1 74 ? 1.249 17.020 3.767 1.00 88.50 74 GLY A N 1
ATOM 561 C CA . GLY A 1 74 ? 0.448 18.213 3.448 1.00 88.50 74 GLY A CA 1
ATOM 562 C C . GLY A 1 74 ? -1.060 18.056 3.692 1.00 88.50 74 GLY A C 1
ATOM 563 O O . GLY A 1 74 ? -1.840 18.930 3.309 1.00 88.50 74 GLY A O 1
ATOM 564 N N . GLY A 1 75 ? -1.465 16.958 4.334 1.00 89.50 75 GLY A N 1
ATOM 565 C CA . GLY A 1 75 ? -2.832 16.677 4.752 1.00 89.50 75 GLY A CA 1
ATOM 566 C C . GLY A 1 75 ? -3.168 17.176 6.169 1.00 89.50 75 GLY A C 1
ATOM 567 O O . GLY A 1 75 ? -2.518 18.082 6.705 1.00 89.50 75 GLY A O 1
ATOM 568 N N . PRO A 1 76 ? -4.231 16.630 6.793 1.00 90.50 76 PRO A N 1
ATOM 569 C CA . PRO A 1 76 ? -4.603 16.985 8.155 1.00 90.50 76 PRO A CA 1
ATOM 570 C C . PRO A 1 76 ? -3.529 16.551 9.158 1.00 90.50 76 PRO A C 1
ATOM 572 O O . PRO A 1 76 ? -2.985 15.448 9.097 1.00 90.50 76 PRO A O 1
ATOM 575 N N . ASN A 1 77 ? -3.299 17.378 10.181 1.00 95.00 77 ASN A N 1
ATOM 576 C CA . ASN A 1 77 ? -2.497 16.931 11.316 1.00 95.00 77 ASN A CA 1
ATOM 577 C C . ASN A 1 77 ? -3.131 15.690 11.980 1.00 95.00 77 ASN A C 1
ATOM 579 O O . ASN A 1 77 ? -4.341 15.458 11.893 1.00 95.00 77 ASN A O 1
ATOM 583 N N . VAL A 1 78 ? -2.314 14.928 12.707 1.00 98.25 78 VAL A N 1
ATOM 584 C CA . VAL A 1 78 ? -2.713 13.652 13.324 1.00 98.25 78 VAL A CA 1
ATOM 585 C C . VAL A 1 78 ? -3.956 13.732 14.211 1.00 98.25 78 VAL A C 1
ATOM 587 O O . VAL A 1 78 ? -4.720 12.771 14.277 1.00 98.25 78 VAL A O 1
ATOM 590 N N . THR A 1 79 ? -4.214 14.866 14.867 1.00 98.38 79 THR A N 1
ATOM 591 C CA . THR A 1 79 ? -5.421 15.038 15.690 1.00 98.38 79 THR A CA 1
ATOM 592 C C . THR A 1 79 ? -6.674 15.096 14.821 1.00 98.38 79 THR A C 1
ATOM 594 O O . THR A 1 79 ? -7.654 14.417 15.123 1.00 98.38 79 THR A O 1
ATOM 597 N N . ALA A 1 80 ? -6.638 15.864 13.730 1.00 98.19 80 ALA A N 1
ATOM 598 C CA . ALA A 1 80 ? -7.751 15.962 12.790 1.00 98.19 80 ALA A CA 1
ATOM 599 C C . ALA A 1 80 ? -7.989 14.632 12.056 1.00 98.19 80 ALA A C 1
ATOM 601 O O . ALA A 1 80 ? -9.129 14.177 11.999 1.00 98.19 80 ALA A O 1
ATOM 602 N N . TYR A 1 81 ? -6.929 13.960 11.598 1.00 98.44 81 TYR A N 1
ATOM 603 C CA . TYR A 1 81 ? -7.038 12.624 10.997 1.00 98.44 81 TYR A CA 1
ATOM 604 C C . TYR A 1 81 ? -7.629 11.594 11.976 1.00 98.44 81 TYR A C 1
ATOM 606 O O . TYR A 1 81 ? -8.561 10.863 11.653 1.00 98.44 81 TYR A O 1
ATOM 614 N N . SER A 1 82 ? -7.156 11.572 13.227 1.00 98.69 82 SER A N 1
ATOM 615 C CA . SER A 1 82 ? -7.695 10.652 14.243 1.00 98.69 82 SER A CA 1
ATOM 616 C C . SER A 1 82 ? -9.163 10.943 14.567 1.00 98.69 82 SER A C 1
ATOM 618 O O . SER A 1 82 ? -9.918 10.030 14.895 1.00 98.69 82 SER A O 1
ATOM 620 N N . HIS A 1 83 ? -9.590 12.207 14.481 1.00 98.50 83 HIS A N 1
ATOM 621 C CA . HIS A 1 83 ? -10.992 12.576 14.650 1.00 98.50 83 HIS A CA 1
ATOM 622 C C . HIS A 1 83 ? -11.864 12.006 13.524 1.00 98.50 83 HIS A C 1
ATOM 624 O O . HIS A 1 83 ? -12.882 11.377 13.818 1.00 98.50 83 HIS A O 1
ATOM 630 N N . THR A 1 84 ? -11.451 12.150 12.256 1.00 98.19 84 THR A N 1
ATOM 631 C CA . THR A 1 84 ? -12.205 11.589 11.120 1.00 98.19 84 THR A CA 1
ATOM 632 C C . THR A 1 84 ? -12.246 10.064 11.182 1.00 98.19 84 THR A C 1
ATOM 634 O O . THR A 1 84 ? -13.323 9.487 11.010 1.00 98.19 84 THR A O 1
ATOM 637 N N . TRP A 1 85 ? -11.130 9.419 11.536 1.00 98.69 85 TRP A N 1
ATOM 638 C CA . TRP A 1 85 ? -11.061 7.978 11.788 1.00 98.69 85 TRP A CA 1
ATOM 639 C C . TRP A 1 85 ? -12.083 7.536 12.844 1.00 98.69 85 TRP A C 1
ATOM 641 O O . TRP A 1 85 ? -12.940 6.692 12.582 1.00 98.69 85 TRP A O 1
ATOM 651 N N . ASN A 1 86 ? -12.037 8.147 14.031 1.00 98.75 86 ASN A N 1
ATOM 652 C CA . ASN A 1 86 ? -12.909 7.790 15.153 1.00 98.75 86 ASN A CA 1
ATOM 653 C C . ASN A 1 86 ? -14.394 8.047 14.868 1.00 98.75 86 ASN A C 1
ATOM 655 O O . ASN A 1 86 ? -15.248 7.378 15.445 1.00 98.75 86 ASN A O 1
ATOM 659 N N . GLN A 1 87 ? -14.705 8.995 13.986 1.00 98.31 87 GLN A N 1
ATOM 660 C CA . GLN A 1 87 ? -16.072 9.270 13.563 1.00 98.31 87 GLN A CA 1
ATOM 661 C C . GLN A 1 87 ? -16.609 8.207 12.590 1.00 98.31 87 GLN A C 1
ATOM 663 O O . GLN A 1 87 ? -17.767 7.804 12.715 1.00 98.31 87 GLN A O 1
ATOM 668 N N . HIS A 1 88 ? -15.802 7.767 11.619 1.00 98.62 88 HIS A N 1
ATOM 669 C CA . HIS A 1 88 ? -16.290 6.975 10.484 1.00 98.62 88 HIS A CA 1
ATOM 670 C C . HIS A 1 88 ? -16.052 5.473 10.632 1.00 98.62 88 HIS A C 1
ATOM 672 O O . HIS A 1 88 ? -16.953 4.693 10.330 1.00 98.62 88 HIS A O 1
ATOM 678 N N . ILE A 1 89 ? -14.884 5.042 11.120 1.00 98.69 89 ILE A N 1
ATOM 679 C CA . ILE A 1 89 ? -14.538 3.613 11.183 1.00 98.69 89 ILE A CA 1
ATOM 680 C C . ILE A 1 89 ? -15.567 2.778 11.965 1.00 98.69 89 ILE A C 1
ATOM 682 O O . ILE A 1 89 ? -15.936 1.712 11.467 1.00 98.69 89 ILE A O 1
ATOM 686 N N . PRO A 1 90 ? -16.126 3.228 13.108 1.00 98.69 90 PRO A N 1
ATOM 687 C CA . PRO A 1 90 ? -17.180 2.474 13.794 1.00 98.69 90 PRO A CA 1
ATOM 688 C C . PRO A 1 90 ? -18.427 2.243 12.931 1.00 98.69 90 PRO A C 1
ATOM 690 O O . PRO A 1 90 ? -19.011 1.162 12.958 1.00 98.69 90 PRO A O 1
ATOM 693 N N . GLN A 1 91 ? -18.815 3.237 12.127 1.00 98.62 91 GLN A N 1
ATOM 694 C CA . GLN A 1 91 ? -19.969 3.139 11.230 1.00 98.62 91 GLN A CA 1
ATOM 695 C C . GLN A 1 91 ? -19.695 2.146 10.096 1.00 98.62 91 GLN A C 1
ATOM 697 O O . GLN A 1 91 ? -20.545 1.321 9.771 1.00 98.62 91 GLN A O 1
ATOM 702 N N . LEU A 1 92 ? -18.486 2.174 9.529 1.00 98.75 92 LEU A N 1
ATOM 703 C CA . LEU A 1 92 ? -18.086 1.244 8.471 1.00 98.75 92 LEU A CA 1
ATOM 704 C C . LEU A 1 92 ? -17.996 -0.200 8.981 1.00 98.75 92 LEU A C 1
ATOM 706 O O . LEU A 1 92 ? -18.452 -1.114 8.295 1.00 98.75 92 LEU A O 1
ATOM 710 N N . ARG A 1 93 ? -17.491 -0.411 10.205 1.00 98.62 93 ARG A N 1
ATOM 711 C CA . ARG A 1 93 ? -17.501 -1.727 10.869 1.00 98.62 93 ARG A CA 1
ATOM 712 C C . ARG A 1 93 ? -18.921 -2.234 11.130 1.00 98.62 93 ARG A C 1
ATOM 714 O O . ARG A 1 93 ? -19.153 -3.434 11.032 1.00 98.62 93 ARG A O 1
ATOM 721 N N . ALA A 1 94 ? -19.872 -1.346 11.427 1.00 98.38 94 ALA A N 1
ATOM 722 C CA . ALA A 1 94 ? -21.277 -1.726 11.573 1.00 98.38 94 ALA A CA 1
ATOM 723 C C . ALA A 1 94 ? -21.911 -2.168 10.240 1.00 98.38 94 ALA A C 1
ATOM 725 O O . ALA A 1 94 ? -22.762 -3.053 10.235 1.00 98.38 94 ALA A O 1
ATOM 726 N N . ILE A 1 95 ? -21.478 -1.587 9.114 1.00 98.38 95 ILE A N 1
ATOM 727 C CA . ILE A 1 95 ? -21.925 -1.977 7.767 1.00 98.38 95 ILE A CA 1
ATOM 728 C C . ILE A 1 95 ? -21.316 -3.321 7.343 1.00 98.38 95 ILE A C 1
ATOM 730 O O . ILE A 1 95 ? -22.020 -4.181 6.815 1.00 98.38 95 ILE A O 1
ATOM 734 N N . ASN A 1 96 ? -20.011 -3.514 7.560 1.00 98.31 96 ASN A N 1
ATOM 735 C CA . ASN A 1 96 ? -19.321 -4.763 7.252 1.00 98.31 96 ASN A CA 1
ATOM 736 C C . ASN A 1 96 ? -18.425 -5.196 8.419 1.00 98.31 96 ASN A C 1
ATOM 738 O O . ASN A 1 96 ? -17.255 -4.823 8.502 1.00 98.31 96 ASN A O 1
ATOM 742 N N . SER A 1 97 ? -18.965 -6.055 9.282 1.00 97.75 97 SER A N 1
ATOM 743 C CA . SER A 1 97 ? -18.267 -6.573 10.465 1.00 97.75 97 SER A CA 1
ATOM 744 C C . SER A 1 97 ? -17.117 -7.537 10.151 1.00 97.75 97 SER A C 1
ATOM 746 O O . SER A 1 97 ? -16.373 -7.898 11.056 1.00 97.75 97 SER A O 1
ATOM 748 N N . HIS A 1 98 ? -16.980 -7.977 8.896 1.00 97.12 98 HIS A N 1
ATOM 749 C CA . HIS A 1 98 ? -15.881 -8.838 8.445 1.00 97.12 98 HIS A CA 1
ATOM 750 C C . HIS A 1 98 ? -14.745 -8.042 7.790 1.00 97.12 98 HIS A C 1
ATOM 752 O O . HIS A 1 98 ? -13.724 -8.627 7.430 1.00 97.12 98 HIS A O 1
ATOM 758 N N . ALA A 1 99 ? -14.920 -6.730 7.597 1.00 98.44 99 ALA A N 1
ATOM 759 C CA . ALA A 1 99 ? -13.894 -5.883 7.017 1.00 98.44 99 ALA A CA 1
ATOM 760 C C . ALA A 1 99 ? -12.835 -5.488 8.054 1.00 98.44 99 ALA A C 1
ATOM 762 O O . ALA A 1 99 ? -13.154 -5.116 9.185 1.00 98.44 99 ALA A O 1
ATOM 763 N N . ALA A 1 100 ? -11.580 -5.511 7.616 1.00 98.75 100 ALA A N 1
ATOM 764 C CA . ALA A 1 100 ? -10.454 -4.905 8.299 1.00 98.75 100 ALA A CA 1
ATOM 765 C C . ALA A 1 100 ? -10.226 -3.470 7.792 1.00 98.75 100 ALA A C 1
ATOM 767 O O . ALA A 1 100 ? -10.264 -3.209 6.587 1.00 98.75 100 ALA A O 1
ATOM 768 N N . PHE A 1 101 ? -9.950 -2.556 8.715 1.00 98.88 101 PHE A N 1
ATOM 769 C CA . PHE A 1 101 ? -9.621 -1.156 8.482 1.00 98.88 101 PHE A CA 1
ATOM 770 C C . PHE A 1 101 ? -8.218 -0.879 9.026 1.00 98.88 101 PHE A C 1
ATOM 772 O O . PHE A 1 101 ? -7.960 -1.011 10.226 1.00 98.88 101 PHE A O 1
ATOM 779 N N . ILE A 1 102 ? -7.303 -0.503 8.136 1.00 98.88 102 ILE A N 1
ATOM 780 C CA . ILE A 1 102 ? -5.880 -0.294 8.428 1.00 98.88 102 ILE A CA 1
ATOM 781 C C . ILE A 1 102 ? -5.504 1.178 8.193 1.00 98.88 102 ILE A C 1
ATOM 783 O O . ILE A 1 102 ? -6.176 1.889 7.444 1.00 98.88 102 ILE A O 1
ATOM 787 N N . GLY A 1 103 ? -4.468 1.660 8.875 1.00 98.50 103 GLY A N 1
ATOM 788 C CA . GLY A 1 103 ? -4.026 3.058 8.805 1.00 98.50 103 GLY A CA 1
ATOM 789 C C . GLY A 1 103 ? -2.831 3.327 9.724 1.00 98.50 103 GLY A C 1
ATOM 790 O O . GLY A 1 103 ? -2.423 2.421 10.451 1.00 98.50 103 GLY A O 1
ATOM 791 N N . PRO A 1 104 ? -2.246 4.536 9.747 1.00 98.50 104 PRO A N 1
ATOM 792 C CA . PRO A 1 104 ? -2.765 5.788 9.189 1.00 98.50 104 PRO A CA 1
ATOM 793 C C . PRO A 1 104 ? -2.311 6.114 7.755 1.00 98.50 104 PRO A C 1
ATOM 795 O O . PRO A 1 104 ? -2.600 7.208 7.280 1.00 98.50 104 PRO A O 1
ATOM 798 N N . VAL A 1 105 ? -1.618 5.199 7.066 1.00 98.19 105 VAL A N 1
ATOM 799 C CA . VAL A 1 105 ? -1.181 5.390 5.668 1.00 98.19 105 VAL A CA 1
ATOM 800 C C . VAL A 1 105 ? -0.197 6.561 5.516 1.00 98.19 105 VAL A C 1
ATOM 802 O O . VAL A 1 105 ? -0.324 7.368 4.605 1.00 98.19 105 VAL A O 1
ATOM 805 N N . VAL A 1 106 ? 0.753 6.712 6.442 1.00 98.50 106 VAL A N 1
ATOM 806 C CA . VAL A 1 106 ? 1.733 7.819 6.407 1.00 98.50 106 VAL A CA 1
ATOM 807 C C . VAL A 1 106 ? 2.743 7.668 5.259 1.00 98.50 106 VAL A C 1
ATOM 809 O O . VAL A 1 106 ? 3.117 6.544 4.920 1.00 98.50 106 VAL A O 1
ATOM 812 N N . ALA A 1 107 ? 3.192 8.785 4.679 1.00 97.50 107 ALA A N 1
ATOM 813 C CA . ALA A 1 107 ? 4.043 8.853 3.478 1.00 97.50 107 ALA A CA 1
ATOM 814 C C . ALA A 1 107 ? 5.460 8.299 3.675 1.00 97.50 107 ALA A C 1
ATOM 816 O O . ALA A 1 107 ? 6.148 7.907 2.732 1.00 97.50 107 ALA A O 1
ATOM 817 N N . TYR A 1 108 ? 5.904 8.259 4.922 1.00 94.75 108 TYR A N 1
ATOM 818 C CA . TYR A 1 108 ? 7.078 7.525 5.368 1.00 94.75 108 TYR A CA 1
ATOM 819 C C . TYR A 1 108 ? 6.762 6.908 6.731 1.00 94.75 108 TYR A C 1
ATOM 821 O O . TYR A 1 108 ? 5.705 7.166 7.298 1.00 94.75 108 TYR A O 1
ATOM 829 N N . GLY A 1 109 ? 7.659 6.091 7.287 1.00 94.06 109 GLY A N 1
ATOM 830 C CA . GLY A 1 109 ? 7.509 5.542 8.640 1.00 94.06 109 GLY A CA 1
ATOM 831 C C . GLY A 1 109 ? 7.597 6.602 9.747 1.00 94.06 109 GLY A C 1
ATOM 832 O O . GLY A 1 109 ? 8.471 6.508 10.606 1.00 94.06 109 GLY A O 1
ATOM 833 N N . ASP A 1 110 ? 6.724 7.614 9.733 1.00 97.69 110 ASP A N 1
ATOM 834 C CA . ASP A 1 110 ? 6.649 8.685 10.719 1.00 97.69 110 ASP A CA 1
ATOM 835 C C . ASP A 1 110 ? 6.197 8.112 12.063 1.00 97.69 110 ASP A C 1
ATOM 837 O O . ASP A 1 110 ? 5.010 7.992 12.386 1.00 97.69 110 ASP A O 1
ATOM 841 N N . ILE A 1 111 ? 7.190 7.742 12.868 1.00 98.38 111 ILE A N 1
ATOM 842 C CA . ILE A 1 111 ? 6.981 7.130 14.176 1.00 98.38 111 ILE A CA 1
ATOM 843 C C . ILE A 1 111 ? 6.171 8.051 15.090 1.00 98.38 111 ILE A C 1
ATOM 845 O O . ILE A 1 111 ? 5.337 7.568 15.856 1.00 98.38 111 ILE A O 1
ATOM 849 N N . SER A 1 112 ? 6.370 9.368 14.996 1.00 98.25 112 SER A N 1
ATOM 850 C CA . SER A 1 112 ? 5.674 10.335 15.842 1.00 98.25 112 SER A CA 1
ATOM 851 C C . SER A 1 112 ? 4.186 10.420 15.493 1.00 98.25 112 SER A C 1
ATOM 853 O O . SER A 1 112 ? 3.336 10.368 16.390 1.00 98.25 112 SER A O 1
ATOM 855 N N . TYR A 1 113 ? 3.864 10.450 14.197 1.00 98.69 113 TYR A N 1
ATOM 856 C CA . TYR A 1 113 ? 2.495 10.460 13.698 1.00 98.69 113 TYR A CA 1
ATOM 857 C C . TYR A 1 113 ? 1.790 9.148 14.046 1.00 98.69 113 TYR A C 1
ATOM 859 O O . TYR A 1 113 ? 0.703 9.170 14.625 1.00 98.69 113 TYR A O 1
ATOM 867 N N . ILE A 1 114 ? 2.431 8.003 13.783 1.00 98.75 114 ILE A N 1
ATOM 868 C CA . ILE A 1 114 ? 1.885 6.673 14.091 1.00 98.75 114 ILE A CA 1
ATOM 869 C C . ILE A 1 114 ? 1.605 6.532 15.592 1.00 98.75 114 ILE A C 1
ATOM 871 O O . ILE A 1 114 ? 0.502 6.137 15.975 1.00 98.75 114 ILE A O 1
ATOM 875 N N . GLN A 1 115 ? 2.561 6.879 16.462 1.00 98.69 115 GLN A N 1
ATOM 876 C CA . GLN A 1 115 ? 2.362 6.802 17.914 1.00 98.69 115 GLN A CA 1
ATOM 877 C C . GLN A 1 115 ? 1.203 7.685 18.366 1.00 98.69 115 GLN A C 1
ATOM 879 O O . GLN A 1 115 ? 0.346 7.237 19.131 1.00 98.69 115 GLN A O 1
ATOM 884 N N . ARG A 1 116 ? 1.147 8.932 17.886 1.00 98.75 116 ARG A N 1
ATOM 885 C CA . ARG A 1 116 ? 0.093 9.863 18.285 1.00 98.75 116 ARG A CA 1
ATOM 886 C C . ARG A 1 116 ? -1.281 9.422 17.784 1.00 98.75 116 ARG A C 1
ATOM 888 O O . ARG A 1 116 ? -2.239 9.489 18.553 1.00 98.75 116 ARG A O 1
ATOM 895 N N . PHE A 1 117 ? -1.373 8.932 16.551 1.00 98.88 117 PHE A N 1
ATOM 896 C CA . PHE A 1 117 ? -2.589 8.341 15.998 1.00 98.88 117 PHE A CA 1
ATOM 897 C C . PHE A 1 117 ? -3.080 7.193 16.885 1.00 98.88 117 PHE A C 1
ATOM 899 O O . PHE A 1 117 ? -4.197 7.249 17.399 1.00 98.88 117 PHE A O 1
ATOM 906 N N . LEU A 1 118 ? -2.216 6.209 17.162 1.00 98.88 118 LEU A N 1
ATOM 907 C CA . LEU A 1 118 ? -2.554 5.040 17.979 1.00 98.88 118 LEU A CA 1
ATOM 908 C C . LEU A 1 118 ? -3.007 5.416 19.393 1.00 98.88 118 LEU A C 1
ATOM 910 O O . LEU A 1 118 ? -3.951 4.813 19.898 1.00 98.88 118 LEU A O 1
ATOM 914 N N . GLN A 1 119 ? -2.392 6.420 20.028 1.00 98.88 119 GLN A N 1
ATOM 915 C CA . GLN A 1 119 ? -2.843 6.930 21.330 1.00 98.88 119 GLN A CA 1
ATOM 916 C C . GLN A 1 119 ? -4.283 7.453 21.267 1.00 98.88 119 GLN A C 1
ATOM 918 O O . GLN A 1 119 ? -5.103 7.116 22.123 1.00 98.88 119 GLN A O 1
ATOM 923 N N . LEU A 1 120 ? -4.589 8.271 20.256 1.00 98.81 120 LEU A N 1
ATOM 924 C CA . LEU A 1 120 ? -5.890 8.921 20.106 1.00 98.81 120 LEU A CA 1
ATOM 925 C C . LEU A 1 120 ? -6.996 7.919 19.765 1.00 98.81 120 LEU A C 1
ATOM 927 O O . LEU A 1 120 ? -8.067 7.964 20.369 1.00 98.81 120 LEU A O 1
ATOM 931 N N . VAL A 1 121 ? -6.749 6.991 18.839 1.00 98.75 121 VAL A N 1
ATOM 932 C CA . VAL A 1 121 ? -7.761 5.992 18.461 1.00 98.75 121 VAL A CA 1
ATOM 933 C C . VAL A 1 121 ? -7.914 4.891 19.512 1.00 98.75 121 VAL A C 1
ATOM 935 O O . VAL A 1 121 ? -9.023 4.403 19.718 1.00 98.75 121 VAL A O 1
ATOM 938 N N . LYS A 1 122 ? -6.855 4.559 20.270 1.00 98.69 122 LYS A N 1
ATOM 939 C CA . LYS A 1 122 ? -6.953 3.683 21.452 1.00 98.69 122 LYS A CA 1
ATOM 940 C C . LYS A 1 122 ? -7.851 4.286 22.524 1.00 98.69 122 LYS A C 1
ATOM 942 O O . LYS A 1 122 ? -8.712 3.586 23.045 1.00 98.69 122 LYS A O 1
ATOM 947 N N . ALA A 1 123 ? -7.671 5.571 22.838 1.00 98.56 123 ALA A N 1
ATOM 948 C CA . ALA A 1 123 ? -8.498 6.265 23.825 1.00 98.56 123 ALA A CA 1
ATOM 949 C C . ALA A 1 123 ? -9.986 6.296 23.430 1.00 98.56 123 ALA A C 1
ATOM 951 O O . ALA A 1 123 ? -10.849 6.289 24.302 1.00 98.56 123 ALA A O 1
ATOM 952 N N . ALA A 1 124 ? -10.280 6.284 22.127 1.00 98.50 124 ALA A N 1
ATOM 953 C CA . ALA A 1 124 ? -11.636 6.215 21.589 1.00 98.50 124 ALA A CA 1
ATOM 954 C C . ALA A 1 124 ? -12.178 4.781 21.404 1.00 98.50 124 ALA A C 1
ATOM 956 O O . ALA A 1 124 ? -13.323 4.627 20.991 1.00 98.50 124 ALA A O 1
ATOM 957 N N . GLY A 1 125 ? -11.383 3.737 21.676 1.00 98.19 125 GLY A N 1
ATOM 958 C CA . GLY A 1 125 ? -11.785 2.338 21.481 1.00 98.19 125 GLY A CA 1
ATOM 959 C C . GLY A 1 125 ? -11.815 1.866 20.020 1.00 98.19 125 GLY A C 1
ATOM 960 O O . GLY A 1 125 ? -12.425 0.843 19.732 1.00 98.19 125 GLY A O 1
ATOM 961 N N . ASN A 1 126 ? -11.148 2.576 19.104 1.00 98.06 126 ASN A N 1
ATOM 962 C CA . ASN A 1 126 ? -11.247 2.377 17.652 1.00 98.06 126 ASN A CA 1
ATOM 963 C C . ASN A 1 126 ? -9.889 2.070 17.000 1.00 98.06 126 ASN A C 1
ATOM 965 O O . ASN A 1 126 ? -9.530 2.665 15.983 1.00 98.06 126 ASN A O 1
ATOM 969 N N . LEU A 1 127 ? -9.108 1.165 17.593 1.00 98.75 127 LEU A N 1
ATOM 970 C CA . LEU A 1 127 ? -7.813 0.758 17.036 1.00 98.75 127 LEU A CA 1
ATOM 971 C C . LEU A 1 127 ? -7.944 0.225 15.590 1.00 98.75 127 LEU A C 1
ATOM 973 O O . LEU A 1 127 ? -8.959 -0.399 15.251 1.00 98.75 127 LEU A O 1
ATOM 977 N N . PRO A 1 128 ? -6.929 0.455 14.734 1.00 98.81 128 PRO A N 1
ATOM 978 C CA . PRO A 1 128 ? -6.870 -0.169 13.419 1.00 98.81 128 PRO A CA 1
ATOM 979 C C . PRO A 1 128 ? -6.579 -1.667 13.544 1.00 98.81 128 PRO A C 1
ATOM 981 O O . PRO A 1 128 ? -5.967 -2.115 14.516 1.00 98.81 128 PRO A O 1
ATOM 984 N N . ASP A 1 129 ? -6.971 -2.436 12.530 1.00 98.88 129 ASP A N 1
ATOM 985 C CA . ASP A 1 129 ? -6.681 -3.875 12.470 1.00 98.88 129 ASP A CA 1
ATOM 986 C C . ASP A 1 129 ? -5.218 -4.155 12.082 1.00 98.88 129 ASP A C 1
ATOM 988 O O . ASP A 1 129 ? -4.680 -5.210 12.410 1.00 98.88 129 ASP A O 1
ATOM 992 N N . ALA A 1 130 ? -4.557 -3.200 11.421 1.00 98.88 130 ALA A N 1
ATOM 993 C CA . ALA A 1 130 ? -3.125 -3.200 11.132 1.00 98.88 130 ALA A CA 1
ATOM 994 C C . ALA A 1 130 ? -2.609 -1.760 11.003 1.00 98.88 130 ALA A C 1
ATOM 996 O O . ALA A 1 130 ? -3.373 -0.847 10.682 1.00 98.88 130 ALA A O 1
ATOM 997 N N . VAL A 1 131 ? -1.307 -1.562 11.212 1.00 98.88 131 VAL A N 1
ATOM 998 C CA . VAL A 1 131 ? -0.659 -0.267 10.973 1.00 98.88 131 VAL A CA 1
ATOM 999 C C . VAL A 1 131 ? -0.060 -0.230 9.576 1.00 98.88 131 VAL A C 1
ATOM 1001 O O . VAL A 1 131 ? 0.783 -1.070 9.261 1.00 98.88 131 VAL A O 1
ATOM 1004 N N . SER A 1 132 ? -0.472 0.742 8.762 1.00 98.81 132 SER A N 1
ATOM 1005 C CA . SER A 1 132 ? 0.037 0.922 7.401 1.00 98.81 132 SER A CA 1
ATOM 1006 C C . SER A 1 132 ? 0.805 2.226 7.198 1.00 98.81 132 SER A C 1
ATOM 1008 O O . SER A 1 132 ? 0.515 3.242 7.838 1.00 98.81 132 SER A O 1
ATOM 1010 N N . TYR A 1 133 ? 1.817 2.168 6.333 1.00 98.81 133 TYR A N 1
ATOM 1011 C CA . TYR A 1 133 ? 2.705 3.275 5.971 1.00 98.81 133 TYR A CA 1
ATOM 1012 C C . TYR A 1 133 ? 3.396 3.001 4.627 1.00 98.81 133 TYR A C 1
ATOM 1014 O O . TYR A 1 133 ? 3.344 1.882 4.108 1.00 98.81 133 TYR A O 1
ATOM 1022 N N . HIS A 1 134 ? 4.044 4.020 4.071 1.00 98.69 134 HIS A N 1
ATOM 1023 C CA . HIS A 1 134 ? 4.735 3.963 2.786 1.00 98.69 134 HIS A CA 1
ATOM 1024 C C . HIS A 1 134 ? 6.259 4.022 2.943 1.00 98.69 134 HIS A C 1
ATOM 1026 O O . HIS A 1 134 ? 6.765 4.462 3.980 1.00 98.69 134 HIS A O 1
ATOM 1032 N N . LEU A 1 135 ? 7.004 3.565 1.927 1.00 98.25 135 LEU A N 1
ATOM 1033 C CA . LEU A 1 135 ? 8.473 3.606 1.911 1.00 98.25 135 LEU A CA 1
ATOM 1034 C C . LEU A 1 135 ? 9.076 3.722 0.503 1.00 98.25 135 LEU A C 1
ATOM 1036 O O . LEU A 1 135 ? 8.862 2.867 -0.352 1.00 98.25 135 LEU A O 1
ATOM 1040 N N . TYR A 1 136 ? 9.945 4.718 0.315 1.00 98.38 136 TYR A N 1
ATOM 1041 C CA . TYR A 1 136 ? 10.688 4.961 -0.928 1.00 98.38 136 TYR A CA 1
ATOM 1042 C C . TYR A 1 136 ? 12.183 5.210 -0.646 1.00 98.38 136 TYR A C 1
ATOM 1044 O O . TYR A 1 136 ? 12.644 6.357 -0.723 1.00 98.38 136 TYR A O 1
ATOM 1052 N N . PRO A 1 137 ? 12.938 4.161 -0.268 1.00 97.88 137 PRO A N 1
ATOM 1053 C CA . PRO A 1 137 ? 14.269 4.281 0.339 1.00 97.88 137 PRO A CA 1
ATOM 1054 C C . PRO A 1 137 ? 15.343 4.862 -0.588 1.00 97.88 137 PRO A C 1
ATOM 1056 O O . PRO A 1 137 ? 16.359 5.357 -0.113 1.00 97.88 137 PRO A O 1
ATOM 1059 N N . CYS A 1 138 ? 15.125 4.837 -1.903 1.00 98.12 138 CYS A N 1
ATOM 1060 C CA . CYS A 1 138 ? 16.098 5.292 -2.893 1.00 98.12 138 CYS A CA 1
ATOM 1061 C C . CYS A 1 138 ? 15.701 6.610 -3.572 1.00 98.12 138 CYS A C 1
ATOM 1063 O O . CYS A 1 138 ? 16.240 6.970 -4.620 1.00 98.12 138 CYS A O 1
ATOM 1065 N N . THR A 1 139 ? 14.783 7.366 -2.964 1.00 97.56 139 THR A N 1
ATOM 1066 C CA . THR A 1 139 ? 14.507 8.743 -3.388 1.00 97.56 139 THR A CA 1
ATOM 1067 C C . THR A 1 139 ? 15.785 9.575 -3.285 1.00 97.56 139 THR A C 1
ATOM 1069 O O . THR A 1 139 ? 16.430 9.599 -2.239 1.00 97.56 139 THR A O 1
ATOM 1072 N N . ASP A 1 140 ? 16.142 10.264 -4.371 1.00 97.38 140 ASP A N 1
ATOM 1073 C CA . ASP A 1 140 ? 17.375 11.055 -4.496 1.00 97.38 140 ASP A CA 1
ATOM 1074 C C . ASP A 1 140 ? 18.681 10.250 -4.319 1.00 97.38 140 ASP A C 1
ATOM 1076 O O . ASP A 1 140 ? 19.745 10.834 -4.117 1.00 97.38 140 ASP A O 1
ATOM 1080 N N . GLN A 1 141 ? 18.619 8.919 -4.439 1.00 97.56 141 GLN A N 1
ATOM 1081 C CA . GLN A 1 141 ? 19.789 8.037 -4.468 1.00 97.56 141 GLN A CA 1
ATOM 1082 C C . GLN A 1 141 ? 20.163 7.664 -5.905 1.00 97.56 141 GLN A C 1
ATOM 1084 O O . GLN A 1 141 ? 19.309 7.655 -6.799 1.00 97.56 141 GLN A O 1
ATOM 1089 N N . SER A 1 142 ? 21.435 7.326 -6.129 1.00 95.94 142 SER A N 1
ATOM 1090 C CA . SER A 1 142 ? 21.869 6.710 -7.384 1.00 95.94 142 SER A CA 1
ATOM 1091 C C . SER A 1 142 ? 21.679 5.192 -7.332 1.00 95.94 142 SER A C 1
ATOM 1093 O O . SER A 1 142 ? 21.506 4.606 -6.260 1.00 95.94 142 SER A O 1
ATOM 1095 N N . ILE A 1 143 ? 21.756 4.540 -8.492 1.00 95.81 143 ILE A N 1
ATOM 1096 C CA . ILE A 1 143 ? 21.703 3.074 -8.598 1.00 95.81 143 ILE A CA 1
ATOM 1097 C C . ILE A 1 143 ? 22.815 2.422 -7.761 1.00 95.81 143 ILE A C 1
ATOM 1099 O O . ILE A 1 143 ? 22.613 1.370 -7.160 1.00 95.81 143 ILE A O 1
ATOM 1103 N N . GLU A 1 144 ? 23.982 3.058 -7.681 1.00 96.75 144 GLU A N 1
ATOM 1104 C CA . GLU A 1 144 ? 25.148 2.560 -6.953 1.00 96.75 144 GLU A CA 1
ATOM 1105 C C . GLU A 1 144 ? 25.008 2.718 -5.434 1.00 96.75 144 GLU A C 1
ATOM 1107 O O . GLU A 1 144 ? 25.521 1.882 -4.688 1.00 96.75 144 GLU A O 1
ATOM 1112 N N . THR A 1 145 ? 24.327 3.769 -4.958 1.00 97.50 145 THR A N 1
ATOM 1113 C CA . THR A 1 145 ? 24.157 4.024 -3.515 1.00 97.50 145 THR A CA 1
ATOM 1114 C C . THR A 1 145 ? 22.905 3.371 -2.939 1.00 97.50 145 THR A C 1
ATOM 1116 O O . THR A 1 145 ? 22.923 2.932 -1.791 1.00 97.50 145 THR A O 1
ATOM 1119 N N . CYS A 1 146 ? 21.846 3.220 -3.739 1.00 97.88 146 CYS A N 1
ATOM 1120 C CA . CYS A 1 146 ? 20.567 2.632 -3.331 1.00 97.88 146 CYS A CA 1
ATOM 1121 C C . CYS A 1 146 ? 20.673 1.266 -2.611 1.00 97.88 146 CYS A C 1
ATOM 1123 O O . CYS A 1 146 ? 19.959 1.080 -1.626 1.00 97.88 146 CYS A O 1
ATOM 1125 N N . PRO A 1 147 ? 21.568 0.322 -2.983 1.00 97.62 147 PRO A N 1
ATOM 1126 C CA . PRO A 1 147 ? 21.736 -0.939 -2.254 1.00 97.62 147 PRO A CA 1
ATOM 1127 C C . PRO A 1 147 ? 22.010 -0.800 -0.752 1.00 97.62 147 PRO A C 1
ATOM 1129 O O . PRO A 1 147 ? 21.659 -1.691 0.019 1.00 97.62 147 PRO A O 1
ATOM 1132 N N . GLN A 1 148 ? 22.594 0.320 -0.311 1.00 97.31 148 GLN A N 1
ATOM 1133 C CA . GLN A 1 148 ? 22.839 0.594 1.111 1.00 97.31 148 GLN A CA 1
ATOM 1134 C C . GLN A 1 148 ? 21.539 0.815 1.904 1.00 97.31 148 GLN A C 1
ATOM 1136 O O . GLN A 1 148 ? 21.537 0.666 3.123 1.00 97.31 148 GLN A O 1
ATOM 1141 N N . HIS A 1 149 ? 20.438 1.107 1.208 1.00 97.31 149 HIS A N 1
ATOM 1142 C CA . HIS A 1 149 ? 19.127 1.414 1.774 1.00 97.31 149 HIS A CA 1
ATOM 1143 C C . HIS A 1 149 ? 18.140 0.239 1.724 1.00 97.31 149 HIS A C 1
ATOM 1145 O O . HIS A 1 149 ? 16.995 0.368 2.153 1.00 97.31 149 HIS A O 1
ATOM 1151 N N . PHE A 1 150 ? 18.544 -0.940 1.235 1.00 94.94 150 PHE A N 1
ATOM 1152 C CA . PHE A 1 150 ? 17.639 -2.099 1.168 1.00 94.94 150 PHE A CA 1
ATOM 1153 C C . PHE A 1 150 ? 17.159 -2.554 2.556 1.00 94.94 150 PHE A C 1
ATOM 1155 O O . PHE A 1 150 ? 16.035 -3.027 2.703 1.00 94.94 150 PHE A O 1
ATOM 1162 N N . GLU A 1 151 ? 17.981 -2.377 3.593 1.00 95.31 151 GLU A N 1
ATOM 1163 C CA . GLU A 1 151 ? 17.608 -2.721 4.971 1.00 95.31 151 GLU A CA 1
ATOM 1164 C C . GLU A 1 151 ? 16.744 -1.648 5.658 1.00 95.31 151 GLU A C 1
ATOM 1166 O O . GLU A 1 151 ? 16.265 -1.891 6.769 1.00 95.31 151 GLU A O 1
ATOM 1171 N N . ASP A 1 152 ? 16.473 -0.504 5.017 1.00 97.75 152 ASP A N 1
ATOM 1172 C CA . ASP A 1 152 ? 15.601 0.536 5.582 1.00 97.75 152 ASP A CA 1
ATOM 1173 C C . ASP A 1 152 ? 14.179 -0.004 5.806 1.00 97.75 152 ASP A C 1
ATOM 1175 O O . ASP A 1 152 ? 13.549 0.317 6.816 1.00 97.75 152 ASP A O 1
ATOM 1179 N N . TYR A 1 153 ? 13.705 -0.926 4.954 1.00 98.06 153 TYR A N 1
ATOM 1180 C CA . TYR A 1 153 ? 12.449 -1.656 5.174 1.00 98.06 153 TYR A CA 1
ATOM 1181 C C . TYR A 1 153 ? 12.437 -2.386 6.525 1.00 98.06 153 TYR A C 1
ATOM 1183 O O . TYR A 1 153 ? 11.486 -2.245 7.300 1.00 98.06 153 TYR A O 1
ATOM 1191 N N . THR A 1 154 ? 13.505 -3.127 6.841 1.00 98.12 154 THR A N 1
ATOM 1192 C CA . THR A 1 154 ? 13.642 -3.852 8.112 1.00 98.12 154 THR A CA 1
ATOM 1193 C C . THR A 1 154 ? 13.730 -2.889 9.293 1.00 98.12 154 THR A C 1
ATOM 1195 O O . THR A 1 154 ? 13.057 -3.083 10.309 1.00 98.12 154 THR A O 1
ATOM 1198 N N . GLN A 1 155 ? 14.551 -1.845 9.173 1.00 98.31 155 GLN A N 1
ATOM 1199 C CA . GLN A 1 155 ? 14.792 -0.886 10.251 1.00 98.31 155 GLN A CA 1
ATOM 1200 C C . GLN A 1 155 ? 13.523 -0.108 10.606 1.00 98.31 155 GLN A C 1
ATOM 1202 O O . GLN A 1 155 ? 13.149 -0.040 11.780 1.00 98.31 155 GLN A O 1
ATOM 1207 N N . VAL A 1 156 ? 12.817 0.425 9.605 1.00 98.44 156 VAL A N 1
ATOM 1208 C CA . VAL A 1 156 ? 11.568 1.163 9.824 1.00 98.44 156 VAL A CA 1
ATOM 1209 C C . VAL A 1 156 ? 10.499 0.243 10.408 1.00 98.44 156 VAL A C 1
ATOM 1211 O O . VAL A 1 156 ? 9.860 0.608 11.394 1.00 98.44 156 VAL A O 1
ATOM 1214 N N . ALA A 1 157 ? 10.345 -0.981 9.896 1.00 98.62 157 ALA A N 1
ATOM 1215 C CA . ALA A 1 157 ? 9.385 -1.940 10.444 1.00 98.62 157 ALA A CA 1
ATOM 1216 C C . ALA A 1 157 ? 9.637 -2.247 11.931 1.00 98.62 157 ALA A C 1
ATOM 1218 O O . ALA A 1 157 ? 8.695 -2.308 12.724 1.00 98.62 157 ALA A O 1
ATOM 1219 N N . GLN A 1 158 ? 10.900 -2.386 12.348 1.00 98.62 158 GLN A N 1
ATOM 1220 C CA . GLN A 1 158 ? 11.253 -2.580 13.759 1.00 98.62 158 GLN A CA 1
ATOM 1221 C C . GLN A 1 158 ? 10.890 -1.363 14.620 1.00 98.62 158 GLN A C 1
ATOM 1223 O O . GLN A 1 158 ? 10.357 -1.525 15.724 1.00 98.62 158 GLN A O 1
ATOM 1228 N N . GLN A 1 159 ? 11.139 -0.151 14.119 1.00 98.75 159 GLN A N 1
ATOM 1229 C CA . GLN A 1 159 ? 10.773 1.087 14.810 1.00 98.75 159 GLN A CA 1
ATOM 1230 C C . GLN A 1 159 ? 9.252 1.215 14.958 1.00 98.75 159 GLN A C 1
ATOM 1232 O O . GLN A 1 159 ? 8.765 1.457 16.067 1.00 98.75 159 GLN A O 1
ATOM 1237 N N . VAL A 1 160 ? 8.495 0.959 13.886 1.00 98.75 160 VAL A N 1
ATOM 1238 C CA . VAL A 1 160 ? 7.026 0.966 13.905 1.00 98.75 160 VAL A CA 1
ATOM 1239 C C . VAL A 1 160 ? 6.496 -0.110 14.855 1.00 98.75 160 VAL A C 1
ATOM 1241 O O . VAL A 1 160 ? 5.671 0.188 15.716 1.00 98.75 160 VAL A O 1
ATOM 1244 N N . LYS A 1 161 ? 7.014 -1.344 14.804 1.00 98.62 161 LYS A N 1
ATOM 1245 C CA . LYS A 1 161 ? 6.605 -2.437 15.708 1.00 98.62 161 LYS A CA 1
ATOM 1246 C C . LYS A 1 161 ? 6.816 -2.082 17.180 1.00 98.62 161 LYS A C 1
ATOM 1248 O O . LYS A 1 161 ? 5.954 -2.366 18.021 1.00 98.62 161 LYS A O 1
ATOM 1253 N N . LYS A 1 162 ? 7.949 -1.448 17.499 1.00 98.69 162 LYS A N 1
ATOM 1254 C CA . LYS A 1 162 ? 8.250 -0.957 18.849 1.00 98.69 162 LYS A CA 1
ATOM 1255 C C . LYS A 1 162 ? 7.253 0.122 19.266 1.00 98.69 162 LYS A C 1
ATOM 1257 O O . LYS A 1 162 ? 6.677 0.017 20.346 1.00 98.69 162 LYS A O 1
ATOM 1262 N N . ALA A 1 163 ? 7.010 1.105 18.404 1.00 98.62 163 ALA A N 1
ATOM 1263 C CA . ALA A 1 163 ? 6.059 2.183 18.647 1.00 98.62 163 ALA A CA 1
ATOM 1264 C C . ALA A 1 163 ? 4.626 1.683 18.877 1.00 98.62 163 ALA A C 1
ATOM 1266 O O . ALA A 1 163 ? 3.973 2.115 19.832 1.00 98.62 163 ALA A O 1
ATOM 1267 N N . VAL A 1 164 ? 4.170 0.732 18.058 1.00 98.75 164 VAL A N 1
ATOM 1268 C CA . VAL A 1 164 ? 2.886 0.042 18.223 1.00 98.75 164 VAL A CA 1
ATOM 1269 C C . VAL A 1 164 ? 2.824 -0.619 19.593 1.00 98.75 164 VAL A C 1
ATOM 1271 O O . VAL A 1 164 ? 1.965 -0.271 20.399 1.00 98.75 164 VAL A O 1
ATOM 1274 N N . THR A 1 165 ? 3.777 -1.504 19.893 1.00 98.69 165 THR A N 1
ATOM 1275 C CA . THR A 1 165 ? 3.772 -2.293 21.134 1.00 98.69 165 THR A CA 1
ATOM 1276 C C . THR A 1 165 ? 3.810 -1.402 22.377 1.00 98.69 165 THR A C 1
ATOM 1278 O O . THR A 1 165 ? 3.054 -1.633 23.316 1.00 98.69 165 THR A O 1
ATOM 1281 N N . GLN A 1 166 ? 4.624 -0.342 22.368 1.00 98.56 166 GLN A N 1
ATOM 1282 C CA . GLN A 1 166 ? 4.704 0.621 23.472 1.00 98.56 166 GLN A CA 1
ATOM 1283 C C . GLN A 1 166 ? 3.406 1.413 23.674 1.00 98.56 166 GLN A C 1
ATOM 1285 O O . GLN A 1 166 ? 3.069 1.754 24.804 1.00 98.56 166 GLN A O 1
ATOM 1290 N N . THR A 1 167 ? 2.671 1.702 22.598 1.00 98.62 167 THR A N 1
ATOM 1291 C CA . THR A 1 167 ? 1.452 2.521 22.662 1.00 98.62 167 THR A CA 1
ATOM 1292 C C . THR A 1 167 ? 0.222 1.688 23.016 1.00 98.62 167 THR A C 1
ATOM 1294 O O . THR A 1 167 ? -0.578 2.057 23.886 1.00 98.62 167 THR A O 1
ATOM 1297 N N . VAL A 1 168 ? 0.042 0.545 22.348 1.00 98.38 168 VAL A N 1
ATOM 1298 C CA . VAL A 1 168 ? -1.181 -0.259 22.480 1.00 98.38 168 VAL A CA 1
ATOM 1299 C C . VAL A 1 168 ? -1.050 -1.378 23.512 1.00 98.38 168 VAL A C 1
ATOM 1301 O O . VAL A 1 168 ? -2.054 -1.700 24.144 1.00 98.38 168 VAL A O 1
ATOM 1304 N N . GLY A 1 169 ? 0.167 -1.851 23.800 1.00 98.44 169 GLY A N 1
ATOM 1305 C CA . GLY A 1 169 ? 0.459 -2.909 24.780 1.00 98.44 169 GLY A CA 1
ATOM 1306 C C . GLY A 1 169 ? 0.576 -4.315 24.179 1.00 98.44 169 GLY A C 1
ATOM 1307 O O . GLY A 1 169 ? 0.849 -5.268 24.900 1.00 98.44 169 GLY A O 1
ATOM 1308 N N . TYR A 1 170 ? 0.381 -4.452 22.868 1.00 98.38 170 TYR A N 1
ATOM 1309 C CA . TYR A 1 170 ? 0.511 -5.693 22.104 1.00 98.38 170 TYR A CA 1
ATOM 1310 C C . TYR A 1 170 ? 0.921 -5.371 20.659 1.00 98.38 170 TYR A C 1
ATOM 1312 O O . TYR A 1 170 ? 0.960 -4.207 20.262 1.00 98.38 170 TYR A O 1
ATOM 1320 N N . SER A 1 171 ? 1.274 -6.384 19.868 1.00 98.06 171 SER A N 1
ATOM 1321 C CA . SER A 1 171 ? 1.621 -6.184 18.457 1.00 98.06 171 SER A CA 1
ATOM 1322 C C . SER A 1 171 ? 0.373 -6.139 17.574 1.00 98.06 171 SER A C 1
ATOM 1324 O O . SER A 1 171 ? -0.501 -6.991 17.696 1.00 98.06 171 SER A O 1
ATOM 1326 N N . LEU A 1 172 ? 0.332 -5.180 16.650 1.00 98.69 172 LEU A N 1
ATOM 1327 C CA . LEU A 1 172 ? -0.570 -5.189 15.496 1.00 98.69 172 LEU A CA 1
ATOM 1328 C C . LEU A 1 172 ? 0.211 -5.644 14.253 1.00 98.69 172 LEU A C 1
ATOM 1330 O O . LEU A 1 172 ? 1.422 -5.396 14.194 1.00 98.69 172 LEU A O 1
ATOM 1334 N N . PRO A 1 173 ? -0.443 -6.274 13.260 1.00 98.75 173 PRO A N 1
ATOM 1335 C CA . PRO A 1 173 ? 0.155 -6.486 11.947 1.00 98.75 173 PRO A CA 1
ATOM 1336 C C . PRO A 1 173 ? 0.626 -5.161 11.341 1.00 98.75 173 PRO A C 1
ATOM 1338 O O . PRO A 1 173 ? -0.001 -4.118 11.546 1.00 98.75 173 PRO A O 1
ATOM 1341 N N . LEU A 1 174 ? 1.727 -5.208 10.595 1.00 98.88 174 LEU A N 1
ATOM 1342 C CA . LEU A 1 174 ? 2.255 -4.062 9.858 1.00 98.88 174 LEU A CA 1
ATOM 1343 C C . LEU A 1 174 ? 2.070 -4.276 8.360 1.00 98.88 174 LEU A C 1
ATOM 1345 O O . LEU A 1 174 ? 2.231 -5.397 7.872 1.00 98.88 174 LEU A O 1
ATOM 1349 N N . ALA A 1 175 ? 1.771 -3.202 7.640 1.00 98.81 175 ALA A N 1
ATOM 1350 C CA . ALA A 1 175 ? 1.604 -3.206 6.197 1.00 98.81 175 ALA A CA 1
ATOM 1351 C C . ALA A 1 175 ? 2.414 -2.071 5.556 1.00 98.81 175 ALA A C 1
ATOM 1353 O O . ALA A 1 175 ? 2.310 -0.921 5.974 1.00 98.81 175 ALA A O 1
ATOM 1354 N N . VAL A 1 176 ? 3.192 -2.385 4.520 1.00 98.81 176 VAL A N 1
ATOM 1355 C CA . VAL A 1 176 ? 3.840 -1.374 3.672 1.00 98.81 176 VAL A CA 1
ATOM 1356 C C . VAL A 1 176 ? 3.011 -1.238 2.401 1.00 98.81 176 VAL A C 1
ATOM 1358 O O . VAL A 1 176 ? 3.257 -1.902 1.393 1.00 98.81 176 VAL A O 1
ATOM 1361 N N . THR A 1 177 ? 1.947 -0.446 2.483 1.00 98.69 177 THR A N 1
ATOM 1362 C CA . THR A 1 177 ? 0.886 -0.395 1.465 1.00 98.69 177 THR A CA 1
ATOM 1363 C C . THR A 1 177 ? 1.239 0.446 0.249 1.00 98.69 177 THR A C 1
ATOM 1365 O O . THR A 1 177 ? 0.509 0.435 -0.738 1.00 98.69 177 THR A O 1
ATOM 1368 N N . GLU A 1 178 ? 2.392 1.101 0.259 1.00 98.56 178 GLU A N 1
ATOM 1369 C CA . GLU A 1 178 ? 2.963 1.715 -0.928 1.00 98.56 178 GLU A CA 1
ATOM 1370 C C . GLU A 1 178 ? 4.483 1.757 -0.803 1.00 98.56 178 GLU A C 1
ATOM 1372 O O . GLU A 1 178 ? 5.028 2.238 0.191 1.00 98.56 178 GLU A O 1
ATOM 1377 N N . TRP A 1 179 ? 5.189 1.227 -1.793 1.00 98.56 179 TRP A N 1
ATOM 1378 C CA . TRP A 1 179 ? 6.640 1.331 -1.847 1.00 98.56 179 TRP A CA 1
ATOM 1379 C C . TRP A 1 179 ? 7.168 1.238 -3.270 1.00 98.56 179 TRP A C 1
ATOM 1381 O O . TRP A 1 179 ? 6.565 0.588 -4.116 1.00 98.56 179 TRP A O 1
ATOM 1391 N N . ASN A 1 180 ? 8.313 1.855 -3.542 1.00 97.94 180 ASN A N 1
ATOM 1392 C CA . ASN A 1 180 ? 9.111 1.637 -4.752 1.00 97.94 180 ASN A CA 1
ATOM 1393 C C . ASN A 1 180 ? 10.529 2.192 -4.533 1.00 97.94 180 ASN A C 1
ATOM 1395 O O . ASN A 1 180 ? 10.854 2.640 -3.439 1.00 97.94 180 ASN A O 1
ATOM 1399 N N . TYR A 1 181 ? 11.364 2.209 -5.573 1.00 97.81 181 TYR A N 1
ATOM 1400 C CA . TYR A 1 181 ? 12.679 2.855 -5.559 1.00 97.81 181 TYR A CA 1
ATOM 1401 C C . TYR A 1 181 ? 12.593 4.324 -5.114 1.00 97.81 181 TYR A C 1
ATOM 1403 O O . TYR A 1 181 ? 13.196 4.720 -4.121 1.00 97.81 181 TYR A O 1
ATOM 1411 N N . SER A 1 182 ? 11.798 5.123 -5.825 1.00 97.44 182 SER A N 1
ATOM 1412 C CA . SER A 1 182 ? 11.571 6.543 -5.557 1.00 97.44 182 SER A CA 1
ATOM 1413 C C . SER A 1 182 ? 10.124 6.890 -5.880 1.00 97.44 182 SER A C 1
ATOM 1415 O O . SER A 1 182 ? 9.532 6.302 -6.786 1.00 97.44 182 SER A O 1
ATOM 1417 N N . TRP A 1 183 ? 9.562 7.851 -5.152 1.00 96.00 183 TRP A N 1
ATOM 1418 C CA . TRP A 1 183 ? 8.257 8.433 -5.473 1.00 96.00 183 TRP A CA 1
ATOM 1419 C C . TRP A 1 183 ? 8.368 9.516 -6.558 1.00 96.00 183 TRP A C 1
ATOM 1421 O O . TRP A 1 183 ? 7.364 9.927 -7.143 1.00 96.00 183 TRP A O 1
ATOM 1431 N N . LYS A 1 184 ? 9.585 10.008 -6.838 1.00 96.00 184 LYS A N 1
ATOM 1432 C CA . LYS A 1 184 ? 9.807 11.100 -7.788 1.00 96.00 184 LYS A CA 1
ATOM 1433 C C . LYS A 1 184 ? 9.765 10.595 -9.236 1.00 96.00 184 LYS A C 1
ATOM 1435 O O . LYS A 1 184 ? 10.459 9.630 -9.571 1.00 96.00 184 LYS A O 1
ATOM 1440 N N . PRO A 1 185 ? 9.028 11.283 -10.128 1.00 94.69 185 PRO A N 1
ATOM 1441 C CA . PRO A 1 185 ? 9.027 10.977 -11.554 1.00 94.69 185 PRO A CA 1
ATOM 1442 C C . PRO A 1 185 ? 10.436 10.926 -12.154 1.00 94.69 185 PRO A C 1
ATOM 1444 O O . PRO A 1 185 ? 11.247 11.819 -11.908 1.00 94.69 185 PRO A O 1
ATOM 1447 N N . GLY A 1 186 ? 10.712 9.900 -12.962 1.00 93.06 186 GLY A N 1
ATOM 1448 C CA . GLY A 1 186 ? 11.969 9.762 -13.703 1.00 93.06 186 GLY A CA 1
ATOM 1449 C C . GLY A 1 186 ? 13.199 9.356 -12.884 1.00 93.06 186 GLY A C 1
ATOM 1450 O O . GLY A 1 186 ? 14.271 9.237 -13.468 1.00 93.06 186 GLY A O 1
ATOM 1451 N N . GLN A 1 187 ? 13.082 9.135 -11.568 1.00 95.12 187 GLN A N 1
ATOM 1452 C CA . GLN A 1 187 ? 14.207 8.650 -10.753 1.00 95.12 187 GLN A CA 1
ATOM 1453 C C . GLN A 1 187 ? 14.324 7.126 -10.724 1.00 95.12 187 GLN A C 1
ATOM 1455 O O . GLN A 1 187 ? 15.432 6.605 -10.636 1.00 95.12 187 GLN A O 1
ATOM 1460 N N . THR A 1 188 ? 13.203 6.407 -10.784 1.00 95.38 188 THR A N 1
ATOM 1461 C CA . THR A 1 188 ? 13.212 4.941 -10.815 1.00 95.38 188 THR A CA 1
ATOM 1462 C C . THR A 1 188 ? 13.826 4.450 -12.133 1.00 95.38 188 THR A C 1
ATOM 1464 O O . THR A 1 188 ? 13.332 4.842 -13.195 1.00 95.38 188 THR A O 1
ATOM 1467 N N . PRO A 1 189 ? 14.865 3.592 -12.105 1.00 94.06 189 PRO A N 1
ATOM 1468 C CA . PRO A 1 189 ? 15.465 3.032 -13.316 1.00 94.06 189 PRO A CA 1
ATOM 1469 C C . PRO A 1 189 ? 14.433 2.257 -14.147 1.00 94.06 189 PRO A C 1
ATOM 1471 O O . PRO A 1 189 ? 13.951 1.197 -13.751 1.00 94.06 189 PRO A O 1
ATOM 1474 N N . HIS A 1 190 ? 14.047 2.800 -15.300 1.00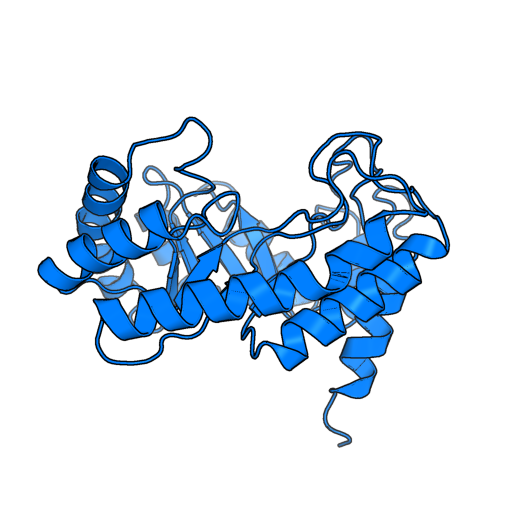 90.56 190 HIS A N 1
ATOM 1475 C CA . HIS A 1 190 ? 12.958 2.243 -16.096 1.00 90.56 190 HIS A CA 1
ATOM 1476 C C . HIS A 1 190 ? 13.432 1.077 -16.969 1.00 90.56 190 HIS A C 1
ATOM 1478 O O . HIS A 1 190 ? 14.352 1.240 -17.767 1.00 90.56 190 HIS A O 1
ATOM 1484 N N . ASN A 1 191 ? 12.759 -0.076 -16.863 1.00 88.19 191 ASN A N 1
ATOM 1485 C CA . ASN A 1 191 ? 13.099 -1.295 -17.609 1.00 88.19 191 ASN A CA 1
ATOM 1486 C C . ASN A 1 191 ? 14.581 -1.710 -17.458 1.00 88.19 191 ASN A C 1
ATOM 1488 O O . ASN A 1 191 ? 15.207 -2.204 -18.395 1.00 88.19 191 ASN A O 1
ATOM 1492 N N . ASP A 1 192 ? 15.140 -1.485 -16.269 1.00 93.50 192 ASP A N 1
ATOM 1493 C CA . ASP A 1 192 ? 16.537 -1.763 -15.948 1.00 93.50 192 ASP A CA 1
ATOM 1494 C C . ASP A 1 192 ? 16.665 -3.053 -15.121 1.00 93.50 192 ASP A C 1
ATOM 1496 O O . ASP A 1 192 ? 15.849 -3.322 -14.234 1.00 93.50 192 ASP A O 1
ATOM 1500 N N . ALA A 1 193 ? 17.705 -3.853 -15.377 1.00 94.31 193 ALA A N 1
ATOM 1501 C CA . ALA A 1 193 ? 17.969 -5.087 -14.633 1.00 94.31 193 ALA A CA 1
ATOM 1502 C C . ALA A 1 193 ? 18.191 -4.837 -13.129 1.00 94.31 193 ALA A C 1
ATOM 1504 O O . ALA A 1 193 ? 17.855 -5.690 -12.303 1.00 94.31 193 ALA A O 1
ATOM 1505 N N . PHE A 1 194 ? 18.689 -3.654 -12.756 1.00 96.69 194 PHE A N 1
ATOM 1506 C CA . PHE A 1 194 ? 18.807 -3.232 -11.366 1.00 96.69 194 PHE A CA 1
ATOM 1507 C C . PHE A 1 194 ? 17.470 -3.311 -10.626 1.00 96.69 194 PHE A C 1
ATOM 1509 O O . PHE A 1 194 ? 17.438 -3.736 -9.471 1.00 96.69 194 PHE A O 1
ATOM 1516 N N . MET A 1 195 ? 16.357 -2.975 -11.285 1.00 97.62 195 MET A N 1
ATOM 1517 C CA . MET A 1 195 ? 15.042 -3.000 -10.647 1.00 97.62 195 MET A CA 1
ATOM 1518 C C . MET A 1 195 ? 14.580 -4.408 -10.270 1.00 97.62 195 MET A C 1
ATOM 1520 O O . MET A 1 195 ? 13.859 -4.560 -9.286 1.00 97.62 195 MET A O 1
ATOM 1524 N N . GLN A 1 196 ? 15.038 -5.447 -10.975 1.00 96.88 196 GLN A N 1
ATOM 1525 C CA . GLN A 1 196 ? 14.793 -6.828 -10.553 1.00 96.88 196 GLN A CA 1
ATOM 1526 C C . GLN A 1 196 ? 15.497 -7.130 -9.224 1.00 96.88 196 GLN A C 1
ATOM 1528 O O . GLN A 1 196 ? 14.893 -7.709 -8.318 1.00 96.88 196 GLN A O 1
ATOM 1533 N N . ASN A 1 197 ? 16.760 -6.712 -9.087 1.00 96.56 197 ASN A N 1
ATOM 1534 C CA . ASN A 1 197 ? 17.532 -6.891 -7.858 1.00 96.56 197 ASN A CA 1
ATOM 1535 C C . ASN A 1 197 ? 16.946 -6.065 -6.703 1.00 96.56 197 ASN A C 1
ATOM 1537 O O . ASN A 1 197 ? 16.691 -6.610 -5.633 1.00 96.56 197 ASN A O 1
ATOM 1541 N N . PHE A 1 198 ? 16.649 -4.784 -6.949 1.00 97.81 198 PHE A N 1
ATOM 1542 C CA . PHE A 1 198 ? 15.990 -3.901 -5.986 1.00 97.81 198 PHE A CA 1
ATOM 1543 C C . PHE A 1 198 ? 14.692 -4.516 -5.454 1.00 97.81 198 PHE A C 1
ATOM 1545 O O . PHE A 1 198 ? 14.529 -4.643 -4.240 1.00 97.81 198 PHE A O 1
ATOM 1552 N N . THR A 1 199 ? 13.782 -4.935 -6.342 1.00 97.75 199 THR A N 1
ATOM 1553 C CA . THR A 1 199 ? 12.501 -5.519 -5.926 1.00 97.75 199 THR A CA 1
ATOM 1554 C C . THR A 1 199 ? 12.716 -6.821 -5.155 1.00 97.75 199 THR A C 1
ATOM 1556 O O . THR A 1 199 ? 12.100 -6.996 -4.108 1.00 97.75 199 THR A O 1
ATOM 1559 N N . THR A 1 200 ? 13.619 -7.701 -5.603 1.00 97.38 200 THR A N 1
ATOM 1560 C CA . THR A 1 200 ? 13.914 -8.969 -4.908 1.00 97.38 200 THR A CA 1
ATOM 1561 C C . THR A 1 200 ? 14.423 -8.728 -3.486 1.00 97.38 200 THR A C 1
ATOM 1563 O O . THR A 1 200 ? 13.880 -9.285 -2.532 1.00 97.38 200 THR A O 1
ATOM 1566 N N . SER A 1 201 ? 15.428 -7.863 -3.314 1.00 97.62 201 SER A N 1
ATOM 1567 C CA . SER A 1 201 ? 15.988 -7.563 -1.993 1.00 97.62 201 SER A CA 1
ATOM 1568 C C . SER A 1 201 ? 14.994 -6.835 -1.086 1.00 97.62 201 SER A C 1
ATOM 1570 O O . SER A 1 201 ? 14.905 -7.153 0.098 1.00 97.62 201 SER A O 1
ATOM 1572 N N . SER A 1 202 ? 14.206 -5.906 -1.633 1.00 98.06 202 SER A N 1
ATOM 1573 C CA . SER A 1 202 ? 13.174 -5.182 -0.876 1.00 98.06 202 SER A CA 1
ATOM 1574 C C . SER A 1 202 ? 12.097 -6.132 -0.354 1.00 98.06 202 SER A C 1
ATOM 1576 O O . SER A 1 202 ? 11.732 -6.090 0.818 1.00 98.06 202 SER A O 1
ATOM 1578 N N . LEU A 1 203 ? 11.635 -7.052 -1.201 1.00 97.38 203 LEU A N 1
ATOM 1579 C CA . LEU A 1 203 ? 10.678 -8.089 -0.833 1.00 97.38 203 LEU A CA 1
ATOM 1580 C C . LEU A 1 203 ? 11.216 -9.029 0.256 1.00 97.38 203 LEU A C 1
ATOM 1582 O O . LEU A 1 203 ? 10.510 -9.325 1.222 1.00 97.38 203 LEU A O 1
ATOM 1586 N N . GLN A 1 204 ? 12.478 -9.453 0.152 1.00 96.81 204 GLN A N 1
ATOM 1587 C CA . GLN A 1 204 ? 13.142 -10.244 1.193 1.00 96.81 204 GLN A CA 1
ATOM 1588 C C . GLN A 1 204 ? 13.248 -9.476 2.518 1.00 96.81 204 GLN A C 1
ATOM 1590 O O . GLN A 1 204 ? 12.989 -10.051 3.576 1.00 96.81 204 GLN A O 1
ATOM 1595 N N . ALA A 1 205 ? 13.574 -8.180 2.480 1.00 98.00 205 ALA A N 1
ATOM 1596 C CA . ALA A 1 205 ? 13.628 -7.330 3.668 1.00 98.00 205 ALA A CA 1
ATOM 1597 C C . ALA A 1 205 ? 12.243 -7.171 4.322 1.00 98.00 205 ALA A C 1
ATOM 1599 O O . ALA A 1 205 ? 12.108 -7.351 5.532 1.00 98.00 205 ALA A O 1
ATOM 1600 N N . LEU A 1 206 ? 11.196 -6.927 3.527 1.00 97.81 206 LEU A N 1
ATOM 1601 C CA . LEU A 1 206 ? 9.805 -6.869 3.993 1.00 97.81 206 LEU A CA 1
ATOM 1602 C C . LEU A 1 206 ? 9.371 -8.190 4.656 1.00 97.81 206 LEU A C 1
ATOM 1604 O O . LEU A 1 206 ? 8.799 -8.172 5.749 1.00 97.81 206 LEU A O 1
ATOM 1608 N N . ALA A 1 207 ? 9.691 -9.337 4.046 1.00 96.31 207 ALA A N 1
ATOM 1609 C CA . ALA A 1 207 ? 9.393 -10.656 4.608 1.00 96.31 207 ALA A CA 1
ATOM 1610 C C . ALA A 1 207 ? 10.158 -10.916 5.917 1.00 96.31 207 ALA A C 1
ATOM 1612 O O . ALA A 1 207 ? 9.554 -11.281 6.927 1.00 96.31 207 ALA A O 1
ATOM 1613 N N . LYS A 1 208 ? 11.471 -10.651 5.939 1.00 96.12 208 LYS A N 1
ATOM 1614 C CA . LYS A 1 208 ? 12.333 -10.742 7.134 1.00 96.12 208 LYS A CA 1
ATOM 1615 C C . LYS A 1 208 ? 11.824 -9.863 8.279 1.00 96.12 208 LYS A C 1
ATOM 1617 O O . LYS A 1 208 ? 11.917 -10.246 9.444 1.00 96.12 208 LYS A O 1
ATOM 1622 N N . ALA A 1 209 ? 11.275 -8.696 7.955 1.00 97.69 209 ALA A N 1
ATOM 1623 C CA . ALA A 1 209 ? 10.698 -7.766 8.916 1.00 97.69 209 ALA A CA 1
ATOM 1624 C C . ALA A 1 209 ? 9.326 -8.203 9.466 1.00 97.69 209 ALA A C 1
ATOM 1626 O O . ALA A 1 209 ? 8.842 -7.617 10.438 1.00 97.69 209 ALA A O 1
ATOM 1627 N N . GLY A 1 210 ? 8.704 -9.230 8.879 1.00 97.25 210 GLY A N 1
ATOM 1628 C CA . GLY A 1 210 ? 7.372 -9.698 9.255 1.00 97.25 210 GLY A CA 1
ATOM 1629 C C . GLY A 1 210 ? 6.256 -8.749 8.816 1.00 97.25 210 GLY A C 1
ATOM 1630 O O . GLY A 1 210 ? 5.247 -8.635 9.514 1.00 97.25 210 GLY A O 1
ATOM 1631 N N . ILE A 1 211 ? 6.440 -8.044 7.694 1.00 98.31 211 ILE A N 1
ATOM 1632 C CA . ILE A 1 211 ? 5.378 -7.248 7.076 1.00 98.31 211 ILE A CA 1
ATOM 1633 C C . ILE A 1 211 ? 4.292 -8.195 6.556 1.00 98.31 211 ILE A C 1
ATOM 1635 O O . ILE A 1 211 ? 4.562 -9.100 5.772 1.00 98.31 211 ILE A O 1
ATOM 1639 N N . ALA A 1 212 ? 3.056 -7.984 7.005 1.00 97.94 212 ALA A N 1
ATOM 1640 C CA . ALA A 1 212 ? 1.923 -8.855 6.696 1.00 97.94 212 ALA A CA 1
ATOM 1641 C C . ALA A 1 212 ? 1.337 -8.598 5.299 1.00 97.94 212 ALA A C 1
ATOM 1643 O O . ALA A 1 212 ? 0.681 -9.465 4.727 1.00 97.94 212 ALA A O 1
ATOM 1644 N N . LEU A 1 213 ? 1.542 -7.391 4.772 1.00 97.88 213 LEU A N 1
ATOM 1645 C CA . LEU A 1 213 ? 0.998 -6.936 3.501 1.00 97.88 213 LEU A CA 1
ATOM 1646 C C . LEU A 1 213 ? 1.941 -5.908 2.880 1.00 97.88 213 LEU A C 1
ATOM 1648 O O . LEU A 1 213 ? 2.342 -4.964 3.560 1.00 97.88 213 LEU A O 1
ATOM 1652 N N . ALA A 1 214 ? 2.253 -6.055 1.595 1.00 97.88 214 ALA A N 1
ATOM 1653 C CA . ALA A 1 214 ? 3.043 -5.073 0.869 1.00 97.88 214 ALA A CA 1
ATOM 1654 C C . ALA A 1 214 ? 2.503 -4.845 -0.548 1.00 97.88 214 ALA A C 1
ATOM 1656 O O . ALA A 1 214 ? 2.117 -5.797 -1.227 1.00 97.88 214 ALA A O 1
ATOM 1657 N N . ASN A 1 215 ? 2.513 -3.595 -1.014 1.00 98.44 215 ASN A N 1
ATOM 1658 C CA . ASN A 1 215 ? 2.077 -3.230 -2.363 1.00 98.44 215 ASN A CA 1
ATOM 1659 C C . ASN A 1 215 ? 3.110 -2.306 -3.019 1.00 98.44 215 ASN A C 1
ATOM 1661 O O . ASN A 1 215 ? 3.287 -1.170 -2.587 1.00 98.44 215 ASN A O 1
ATOM 1665 N N . GLN A 1 216 ? 3.778 -2.790 -4.070 1.00 97.88 216 GLN A N 1
ATOM 1666 C CA . GLN A 1 216 ? 4.704 -1.962 -4.841 1.00 97.88 216 GLN A CA 1
ATOM 1667 C C . GLN A 1 216 ? 3.921 -1.003 -5.745 1.00 97.88 216 GLN A C 1
ATOM 1669 O O . GLN A 1 216 ? 2.986 -1.411 -6.440 1.00 97.88 216 GLN A O 1
ATOM 1674 N N . PHE A 1 217 ? 4.289 0.274 -5.714 1.00 97.25 217 PHE A N 1
ATOM 1675 C CA . PHE A 1 217 ? 3.708 1.326 -6.535 1.00 97.25 217 PHE A CA 1
ATOM 1676 C C . PHE A 1 217 ? 4.549 1.512 -7.803 1.00 97.25 217 PHE A C 1
ATOM 1678 O O . PHE A 1 217 ? 5.739 1.718 -7.676 1.00 97.25 217 PHE A O 1
ATOM 1685 N N . ASP A 1 218 ? 4.034 1.476 -9.024 1.00 95.25 218 ASP A N 1
ATOM 1686 C CA . ASP A 1 218 ? 2.649 1.234 -9.408 1.00 95.25 218 ASP A CA 1
ATOM 1687 C C . ASP A 1 218 ? 2.545 0.131 -10.456 1.00 95.25 218 ASP A C 1
ATOM 1689 O O . ASP A 1 218 ? 3.521 -0.322 -11.040 1.00 95.25 218 ASP A O 1
ATOM 1693 N N . LEU A 1 219 ? 1.329 -0.349 -10.689 1.00 94.62 219 LEU A N 1
ATOM 1694 C CA . LEU A 1 219 ? 1.145 -1.510 -11.543 1.00 94.62 219 LEU A CA 1
ATOM 1695 C C . LEU A 1 219 ? 1.292 -1.187 -13.037 1.00 94.62 219 LEU A C 1
ATOM 1697 O O . LEU A 1 219 ? 1.959 -1.935 -13.742 1.00 94.62 219 LEU A O 1
ATOM 1701 N N . ALA A 1 220 ? 0.584 -0.162 -13.524 1.00 95.06 220 ALA A N 1
ATOM 1702 C CA . ALA A 1 220 ? 0.383 0.119 -14.956 1.00 95.06 220 ALA A CA 1
ATOM 1703 C C . ALA A 1 220 ? -0.465 1.395 -15.157 1.00 95.06 220 ALA A C 1
ATOM 1705 O O . ALA A 1 220 ? -1.515 1.351 -15.818 1.00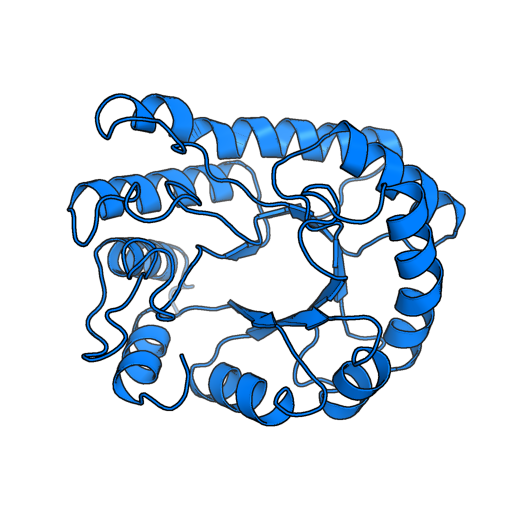 95.06 220 ALA A O 1
ATOM 1706 N N . SER A 1 221 ? -0.147 2.483 -14.458 1.00 92.56 221 SER A N 1
ATOM 1707 C CA . SER A 1 221 ? -0.913 3.738 -14.502 1.00 92.56 221 SER A CA 1
ATOM 1708 C C . SER A 1 221 ? -0.185 4.875 -15.212 1.00 92.56 221 SER A C 1
ATOM 1710 O O . SER A 1 221 ? -0.757 5.960 -15.334 1.00 92.56 221 SER A O 1
ATOM 1712 N N . ASN A 1 222 ? 1.015 4.611 -15.738 1.00 92.81 222 ASN A N 1
ATOM 1713 C CA . ASN A 1 222 ? 1.941 5.604 -16.262 1.00 92.81 222 ASN A CA 1
ATOM 1714 C C . ASN A 1 222 ? 2.413 6.592 -15.175 1.00 92.81 222 ASN A C 1
ATOM 1716 O O . ASN A 1 222 ? 2.608 7.781 -15.458 1.00 92.81 222 ASN A O 1
ATOM 1720 N N . ALA A 1 223 ? 2.568 6.137 -13.924 1.00 91.94 223 ALA A N 1
ATOM 1721 C CA . ALA A 1 223 ? 3.009 7.021 -12.852 1.00 91.94 223 ALA A CA 1
ATOM 1722 C C . ALA A 1 223 ? 4.496 7.358 -13.017 1.00 91.94 223 ALA A C 1
ATOM 1724 O O . ALA A 1 223 ? 5.307 6.568 -13.503 1.00 91.94 223 ALA A O 1
ATOM 1725 N N . GLY A 1 224 ? 4.842 8.605 -12.688 1.00 90.94 224 GLY A N 1
ATOM 1726 C CA . GLY A 1 224 ? 6.170 9.160 -12.950 1.00 90.94 224 GLY A CA 1
ATOM 1727 C C . GLY A 1 224 ? 6.623 9.048 -14.406 1.00 90.94 224 GLY A C 1
ATOM 1728 O O . GLY A 1 224 ? 7.799 8.814 -14.656 1.00 90.94 224 GLY A O 1
ATOM 1729 N N . TYR A 1 225 ? 5.693 9.196 -15.355 1.00 92.88 225 TYR A N 1
ATOM 1730 C CA . TYR A 1 225 ? 5.931 8.990 -16.790 1.00 92.88 225 TYR A CA 1
ATOM 1731 C C . TYR A 1 225 ? 6.259 7.532 -17.158 1.00 92.88 225 TYR A C 1
ATOM 1733 O O . TYR A 1 225 ? 6.986 7.276 -18.116 1.00 92.88 225 TYR A O 1
ATOM 1741 N N . GLY A 1 226 ? 5.732 6.582 -16.383 1.00 92.94 226 GLY A N 1
ATOM 1742 C CA . GLY A 1 226 ? 5.910 5.146 -16.583 1.00 92.94 226 GLY A CA 1
ATOM 1743 C C . GLY A 1 226 ? 7.15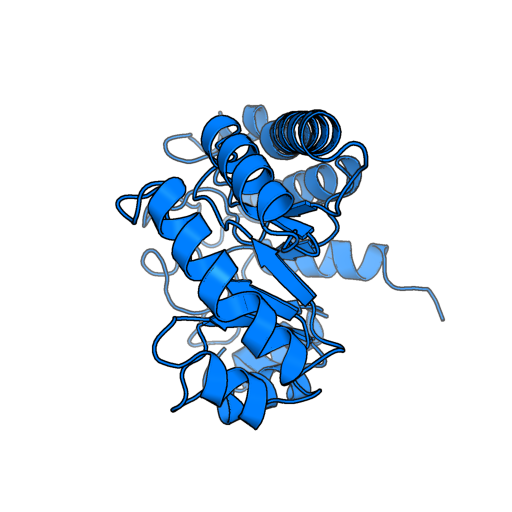6 4.573 -15.912 1.00 92.94 226 GLY A C 1
ATOM 1744 O O . GLY A 1 226 ? 7.361 3.363 -15.962 1.00 92.94 226 GLY A O 1
ATOM 1745 N N . SER A 1 227 ? 7.994 5.398 -15.269 1.00 92.62 227 SER A N 1
ATOM 1746 C CA . SER A 1 227 ? 9.190 4.900 -14.580 1.00 92.62 227 SER A CA 1
ATOM 1747 C C . SER A 1 227 ? 8.860 4.083 -13.328 1.00 92.62 227 SER A C 1
ATOM 1749 O O . SER A 1 227 ? 9.685 3.281 -12.904 1.00 92.62 227 SER A O 1
ATOM 1751 N N . LEU A 1 228 ? 7.678 4.279 -12.732 1.00 94.62 228 LEU A N 1
ATOM 1752 C CA . LEU A 1 228 ? 7.241 3.562 -11.530 1.00 94.62 228 LEU A CA 1
ATOM 1753 C C . LEU A 1 228 ? 6.424 2.305 -11.854 1.00 94.62 228 LEU A C 1
ATOM 1755 O O . LEU A 1 228 ? 6.336 1.424 -10.997 1.00 94.62 228 LEU A O 1
ATOM 1759 N N . ASP A 1 229 ? 5.894 2.206 -13.074 1.00 95.81 229 ASP A N 1
ATOM 1760 C CA . ASP A 1 229 ? 5.082 1.083 -13.520 1.00 95.81 229 ASP A CA 1
ATOM 1761 C C . ASP A 1 229 ? 5.864 -0.243 -13.427 1.00 95.81 229 ASP A C 1
ATOM 1763 O O . ASP A 1 229 ? 7.054 -0.330 -13.742 1.00 95.81 229 ASP A O 1
ATOM 1767 N N . MET A 1 230 ? 5.164 -1.312 -13.054 1.00 97.06 230 MET A N 1
ATOM 1768 C CA . MET A 1 230 ? 5.650 -2.695 -13.090 1.00 97.06 230 MET A CA 1
ATOM 1769 C C . MET A 1 230 ? 5.277 -3.412 -14.396 1.00 97.06 230 MET A C 1
ATOM 1771 O O . MET A 1 230 ? 5.773 -4.505 -14.676 1.00 97.06 230 MET A O 1
ATOM 1775 N N . ILE A 1 231 ? 4.375 -2.831 -15.187 1.00 97.06 231 ILE A N 1
ATOM 1776 C CA . ILE A 1 231 ? 3.869 -3.374 -16.448 1.00 97.06 231 ILE A CA 1
ATOM 1777 C C . ILE A 1 231 ? 3.715 -2.222 -17.431 1.00 97.06 231 ILE A C 1
ATOM 1779 O O . ILE A 1 231 ? 3.147 -1.184 -17.102 1.00 97.06 231 ILE A O 1
ATOM 1783 N N . ASN A 1 232 ? 4.122 -2.432 -18.678 1.00 95.62 232 ASN A N 1
ATOM 1784 C CA . ASN A 1 232 ? 3.822 -1.490 -19.744 1.00 95.62 232 ASN A CA 1
ATOM 1785 C C . ASN A 1 232 ? 2.291 -1.385 -19.955 1.00 95.62 232 ASN A C 1
ATOM 1787 O O . ASN A 1 232 ? 1.659 -2.374 -20.349 1.00 95.62 232 ASN A O 1
ATOM 1791 N N . PRO A 1 233 ? 1.667 -0.207 -19.760 1.00 94.12 233 PRO A N 1
ATOM 1792 C CA . PRO A 1 233 ? 0.210 -0.074 -19.779 1.00 94.12 233 PRO A CA 1
ATOM 1793 C C . PRO A 1 233 ? -0.413 -0.242 -21.172 1.00 94.12 233 PRO A C 1
ATOM 1795 O O . PRO A 1 233 ? -1.625 -0.449 -21.273 1.00 94.12 233 PRO A O 1
ATOM 1798 N N . LEU A 1 234 ? 0.388 -0.167 -22.241 1.00 93.44 234 LEU A N 1
ATOM 1799 C CA . LEU A 1 234 ? -0.063 -0.342 -23.622 1.00 93.44 234 LEU A CA 1
ATOM 1800 C C . LEU A 1 234 ? 0.015 -1.809 -24.046 1.00 93.44 234 LEU A C 1
ATOM 1802 O O . LEU A 1 234 ? -0.963 -2.359 -24.550 1.00 93.44 234 LEU A O 1
ATOM 1806 N N . THR A 1 235 ? 1.162 -2.449 -23.822 1.00 95.38 235 THR A N 1
ATOM 1807 C CA . THR A 1 235 ? 1.432 -3.803 -24.330 1.00 95.38 235 THR A CA 1
ATOM 1808 C C . THR A 1 235 ? 1.075 -4.905 -23.338 1.00 95.38 235 THR A C 1
ATOM 1810 O O . THR A 1 235 ? 0.914 -6.052 -23.742 1.00 95.38 235 THR A O 1
ATOM 1813 N N . GLY A 1 236 ? 0.956 -4.584 -22.047 1.00 95.94 236 GLY A N 1
ATOM 1814 C CA . GLY A 1 236 ? 0.822 -5.575 -20.981 1.00 95.94 236 GLY A CA 1
ATOM 1815 C C . GLY A 1 236 ? 2.120 -6.326 -20.675 1.00 95.94 236 GLY A C 1
ATOM 1816 O O . GLY A 1 236 ? 2.090 -7.256 -19.877 1.00 95.94 236 GLY A O 1
ATOM 1817 N N . MET A 1 237 ? 3.252 -5.950 -21.279 1.00 97.00 237 MET A N 1
ATOM 1818 C CA . MET A 1 237 ? 4.534 -6.605 -21.017 1.00 97.00 237 MET A CA 1
ATOM 1819 C C . MET A 1 237 ? 5.032 -6.294 -19.597 1.00 97.00 237 MET A C 1
ATOM 1821 O O . MET A 1 237 ? 4.999 -5.124 -19.201 1.00 97.00 237 MET A O 1
ATOM 1825 N N . PRO A 1 238 ? 5.497 -7.301 -18.834 1.00 97.31 238 PRO A N 1
ATOM 1826 C CA . PRO A 1 238 ? 6.052 -7.086 -17.503 1.00 97.31 238 PRO A CA 1
ATOM 1827 C C . PRO A 1 238 ? 7.391 -6.340 -17.583 1.00 97.31 238 PRO A C 1
ATOM 1829 O O . PRO A 1 238 ? 8.215 -6.628 -18.452 1.00 97.31 238 PRO A O 1
ATOM 1832 N N . TYR A 1 239 ? 7.622 -5.421 -16.648 1.00 97.50 239 TYR A N 1
ATOM 1833 C CA . TYR A 1 239 ? 8.946 -4.863 -16.373 1.00 97.50 239 TYR A CA 1
ATOM 1834 C C . TYR A 1 239 ? 9.691 -5.707 -15.323 1.00 97.50 239 TYR A C 1
ATOM 1836 O O . TYR A 1 239 ? 9.073 -6.557 -14.666 1.00 97.50 239 TYR A O 1
ATOM 1844 N N . PRO A 1 240 ? 11.012 -5.497 -15.137 1.00 97.69 240 PRO A N 1
ATOM 1845 C CA . PRO A 1 240 ? 11.830 -6.313 -14.239 1.00 97.69 240 PRO A CA 1
ATOM 1846 C C . PRO A 1 240 ? 11.305 -6.408 -12.794 1.00 97.69 240 PRO A C 1
ATOM 1848 O O . PRO A 1 240 ? 11.453 -7.459 -12.167 1.00 97.69 240 PRO A O 1
ATOM 1851 N N . GLN A 1 241 ? 10.618 -5.376 -12.277 1.00 96.31 241 GLN A N 1
ATOM 1852 C CA . GLN A 1 241 ? 9.976 -5.438 -10.956 1.00 96.31 241 GLN A CA 1
ATOM 1853 C C . GLN A 1 241 ? 8.920 -6.548 -10.866 1.00 96.31 241 GLN A C 1
ATOM 1855 O O . GLN A 1 241 ? 8.881 -7.284 -9.882 1.00 96.31 241 GLN A O 1
ATOM 1860 N N . LEU A 1 242 ? 8.056 -6.694 -11.881 1.00 97.38 242 LEU A N 1
ATOM 1861 C CA . LEU A 1 242 ? 7.004 -7.712 -11.840 1.00 97.38 242 LEU A CA 1
ATOM 1862 C C . LEU A 1 242 ? 7.586 -9.124 -11.932 1.00 97.38 242 LEU A C 1
ATOM 1864 O O . LEU A 1 242 ? 7.074 -10.032 -11.282 1.00 97.38 242 LEU A O 1
ATOM 1868 N N . VAL A 1 243 ? 8.674 -9.299 -12.687 1.00 97.12 243 VAL A N 1
ATOM 1869 C CA . VAL A 1 243 ? 9.388 -10.581 -12.774 1.00 97.12 243 VAL A CA 1
ATOM 1870 C C . VAL A 1 243 ? 9.932 -10.991 -11.401 1.00 97.12 243 VAL A C 1
ATOM 1872 O O . VAL A 1 243 ? 9.741 -12.133 -10.986 1.00 97.12 243 VAL A O 1
ATOM 1875 N N . ALA A 1 244 ? 10.542 -10.059 -10.659 1.00 96.50 244 ALA A N 1
ATOM 1876 C CA . ALA A 1 244 ? 10.983 -10.309 -9.285 1.00 96.50 244 ALA A CA 1
ATOM 1877 C C . ALA A 1 244 ? 9.811 -10.650 -8.345 1.00 96.50 244 ALA A C 1
ATOM 1879 O O . ALA A 1 244 ? 9.905 -11.584 -7.549 1.00 96.50 244 ALA A O 1
ATOM 1880 N N . PHE A 1 245 ? 8.687 -9.937 -8.472 1.00 95.25 245 PHE A N 1
ATOM 1881 C CA . PHE A 1 245 ? 7.468 -10.220 -7.709 1.00 95.25 245 PHE A CA 1
ATOM 1882 C C . PHE A 1 245 ? 6.940 -11.633 -7.962 1.00 95.25 245 PHE A C 1
ATOM 1884 O O . PHE A 1 245 ? 6.633 -12.358 -7.017 1.00 95.25 245 PHE A O 1
ATOM 1891 N N . GLN A 1 246 ? 6.852 -12.029 -9.234 1.00 96.31 246 GLN A N 1
ATOM 1892 C CA . GLN A 1 246 ? 6.386 -13.352 -9.631 1.00 96.31 246 GLN A CA 1
ATOM 1893 C C . GLN A 1 246 ? 7.288 -14.451 -9.059 1.00 96.31 246 GLN A C 1
ATOM 1895 O O . GLN A 1 246 ? 6.772 -15.414 -8.496 1.00 96.31 246 GLN A O 1
ATOM 1900 N N . ALA A 1 247 ? 8.612 -14.286 -9.143 1.00 95.88 247 ALA A N 1
ATOM 1901 C CA . ALA A 1 247 ? 9.565 -15.254 -8.604 1.00 95.88 247 ALA A CA 1
ATOM 1902 C C . ALA A 1 247 ? 9.394 -15.450 -7.088 1.00 95.88 247 ALA A C 1
ATOM 1904 O O . ALA A 1 247 ? 9.339 -16.584 -6.618 1.00 95.88 247 ALA A O 1
ATOM 1905 N N . MET A 1 248 ? 9.230 -14.360 -6.327 1.00 93.62 248 MET A N 1
ATOM 1906 C CA . MET A 1 248 ? 8.977 -14.468 -4.889 1.00 93.62 248 MET A CA 1
ATOM 1907 C C . MET A 1 248 ? 7.626 -15.134 -4.602 1.00 93.62 248 MET A C 1
ATOM 1909 O O . MET A 1 248 ? 7.523 -15.996 -3.738 1.00 93.62 248 MET A O 1
ATOM 1913 N N . ILE A 1 249 ? 6.571 -14.778 -5.335 1.00 92.94 249 ILE A N 1
ATOM 1914 C CA . ILE A 1 249 ? 5.261 -15.419 -5.170 1.00 92.94 249 ILE A CA 1
ATOM 1915 C C . ILE A 1 249 ? 5.359 -16.930 -5.421 1.00 92.94 249 ILE A C 1
ATOM 1917 O O . ILE A 1 249 ? 4.758 -17.708 -4.684 1.00 92.94 249 ILE A O 1
ATOM 1921 N N . GLU A 1 250 ? 6.099 -17.357 -6.443 1.00 92.75 250 GLU A N 1
ATOM 1922 C CA . GLU A 1 250 ? 6.322 -18.773 -6.748 1.00 92.75 250 GLU A CA 1
ATOM 1923 C C . GLU A 1 250 ? 7.091 -19.506 -5.641 1.00 92.75 250 GLU A C 1
ATOM 1925 O O . GLU A 1 250 ? 6.721 -20.632 -5.320 1.00 92.75 250 GLU A O 1
ATOM 1930 N N . GLU A 1 251 ? 8.075 -18.861 -5.007 1.00 91.25 251 GLU A N 1
ATOM 1931 C CA . GLU A 1 251 ? 8.829 -19.416 -3.871 1.00 91.25 251 GLU A CA 1
ATOM 1932 C C . GLU A 1 251 ? 7.932 -19.740 -2.663 1.00 91.25 251 GLU A C 1
ATOM 1934 O O . GLU A 1 251 ? 8.120 -20.761 -2.005 1.00 91.25 251 GLU A O 1
ATOM 1939 N N . TYR A 1 252 ? 6.932 -18.896 -2.382 1.00 86.19 252 TYR A N 1
ATOM 1940 C CA . TYR A 1 252 ? 6.046 -19.045 -1.218 1.00 86.19 252 TYR A CA 1
ATOM 1941 C C . TYR A 1 252 ? 4.684 -19.675 -1.542 1.00 86.19 252 TYR A C 1
ATOM 1943 O O . TYR A 1 252 ? 3.848 -19.835 -0.645 1.00 86.19 252 TYR A O 1
ATOM 1951 N N . LYS A 1 253 ? 4.423 -20.046 -2.802 1.00 84.81 253 LYS A N 1
ATOM 1952 C CA . LYS A 1 253 ? 3.212 -20.796 -3.154 1.00 84.81 253 LYS A CA 1
ATOM 1953 C C . LYS A 1 253 ? 3.287 -22.187 -2.514 1.00 84.81 253 LYS A C 1
ATOM 1955 O O . LYS A 1 253 ? 4.259 -22.901 -2.747 1.00 84.81 253 LYS A O 1
ATOM 1960 N N . PRO A 1 254 ? 2.263 -22.617 -1.751 1.00 74.19 254 PRO A N 1
ATOM 1961 C CA . PRO A 1 254 ? 2.212 -23.980 -1.242 1.00 74.19 254 PRO A CA 1
ATOM 1962 C C . PRO A 1 254 ? 2.322 -24.966 -2.407 1.00 74.19 254 PRO A C 1
ATOM 1964 O O . PRO A 1 254 ? 1.523 -24.901 -3.343 1.00 74.19 254 PRO A O 1
ATOM 1967 N N . HIS A 1 255 ? 3.303 -25.866 -2.359 1.00 70.12 255 HIS A N 1
ATOM 1968 C CA . HIS A 1 255 ? 3.347 -26.994 -3.281 1.00 70.12 255 HIS A CA 1
ATOM 1969 C C . HIS A 1 255 ? 2.171 -27.913 -2.938 1.00 70.12 255 HIS A C 1
ATOM 1971 O O . HIS A 1 255 ? 2.164 -28.547 -1.883 1.00 70.12 255 HIS A O 1
ATOM 1977 N N . THR A 1 256 ? 1.145 -27.894 -3.785 1.00 52.03 256 THR A N 1
ATOM 1978 C CA . THR A 1 256 ? -0.018 -28.788 -3.709 1.00 52.03 256 THR A CA 1
ATOM 1979 C C . THR A 1 256 ? 0.294 -30.139 -4.319 1.00 52.03 256 THR A C 1
ATOM 1981 O O . THR A 1 256 ? 0.864 -30.127 -5.435 1.00 52.03 256 THR A O 1
#

pLDDT: mean 96.44, std 4.84, range [52.03, 98.88]

Sequence (256 aa):
MGNNPAVRATVKSAGVTVIRTPLTSKDALQRVAVIEEIGARCLGILRPQDALQVVQMLGQRCNLYEWENEPDNGGPNVTAYSHTWNQHIPQLRAINSHAAFIGPVVAYGDISYIQRFLQLVKAAGNLPDAVSYHLYPCTDQSIETCPQHFEDYTQVAQQVKKAVTQTVGYSLPLAVTEWNYSWKPGQTPHNDAFMQNFTTSSLQALAKAGIALANQFDLASNAGYGSLDMINPLTGMPYPQLVAFQAMIEEYKPHT

Radius of gyration: 17.82 Å; chains: 1; bounding box: 47×47×49 Å

InterPro domains:
  IPR017853 Glycoside hydrolase superfamily [SSF51445] (4-249)

Foldseek 3Di:
DPPDVLLLVLCLLLVAAEDEDEDALVCLVVVLVSCVVSVHAYEYEDELVGQLNNLLVCAPSHQHYEDHAACVPPHDQLVVLLVSQLVPVVVSCVSHVSHFYEDPRHAALPLVSLLSSLLSCVVSVRHGQEYEYADQQQAVHDLVCLVVRLLVLLVSLVSNQVSNCVRNVDGHAYEHAEYANHQAQPRQDALDLSRLVSLLSNVVSCVVSRHPYYDYPDDDPCRSNRSRHQAPNPNSHGGSNSVSSSVVCVVPPPPD

Secondary structure (DSSP, 8-state):
-TT-HHHHHHHHHHT--EEEEE--TTTHHHHHHHHHHTTPEEEEEE-TTTHHHHHHHHGGG--EEEESS-TTTTS--HHHHHHHHHHHHHHHHHH-TT-EEEEEEESS--HHHHHHHHHHHHHTT---SEEEEEE-TTTT--TTTGGGGTTHHHHHHHHHHHHHHHHHSSPPPEEEEEE-S-SSTTTS-TT-HHHHHHHHHHHHHHHHTT-SEEEES-SSS-GGGGTS-SB-TTT-PBPHHHHHHHHHHHHHS---